Protein AF-A0A947VWI5-F1 (afdb_monomer)

Solvent-accessible surface area (backbone atoms only — not comparable to full-atom values): 13670 Å² total; per-residue (Å²): 112,63,67,82,72,66,37,47,76,82,68,99,69,87,77,68,97,75,79,50,76,44,72,48,84,101,74,48,36,32,69,49,90,70,91,77,74,97,49,76,76,78,46,58,50,74,39,79,75,47,75,46,80,78,53,95,94,40,74,46,76,43,68,39,52,25,71,66,27,50,55,53,51,51,52,53,53,50,54,46,50,53,50,12,61,75,71,72,48,54,68,88,46,44,66,58,55,51,53,49,53,56,49,49,53,54,51,51,52,52,51,51,52,50,51,54,48,50,57,56,54,54,60,48,69,57,46,65,77,65,45,43,76,54,91,85,30,35,36,37,69,49,81,48,65,74,47,54,72,67,57,45,44,54,49,41,52,56,45,44,68,70,58,65,58,40,31,43,35,38,42,33,24,48,36,96,85,26,33,41,34,31,28,27,40,24,67,70,38,38,77,72,68,48,44,27,14,59,54,34,28,54,33,11,46,64,11,65,37,53,37,39,58,45,42,50,41,17,41,25,24,19,62,41,67,89,29,47,66,60,25,51,54,46,52,57,58,58,54,69,70,58,76,89,125

Nearest PDB structures (foldseek):
  3wqy-assembly1_B  TM=6.579E-01  e=2.462E-14  Archaeoglobus fulgidus DSM 4304
  5t5s-assembly1_A-2  TM=6.523E-01  e=3.820E-08  Homo sapiens
  6nly-assembly1_B  TM=5.843E-01  e=1.619E-07  Homo sapiens
  7bjq-assembly2_B  TM=7.632E-01  e=7.464E-06  Methanothermobacter thermautotrophicus str. Delta H
  7bhi-assembly1_B  TM=5.291E-01  e=2.733E-06  Methanothermobacter thermautotrophicus str. Delta H

Radius of gyration: 37.63 Å; Cα contacts (8 Å, |Δi|>4): 373; chains: 1; bounding box: 71×45×100 Å

Secondary structure (DSSP, 8-state):
-GGGGT-B--SS----SS--EEEETTTEEEE--S---SSGGGG--EEEEEEEEEETTEEEEEEEEHHHHHHHHHHHHHHHHHHHHHHTS-TTTHHHHHHHHHHHHHHHHHHHHHHHHHHHHHHHHHHGGGPEEETTEEEEEEE-TT--HHHHHHHHHHHHHHH-SSEEEEEEEEETTEEEEEEEE-HHHHHTT--HHHHHHHHHHHTTS-EEEETTEEEEEES-GGGHHHHHHHHHHHHHH----

Mean predicted aligned error: 10.45 Å

Foldseek 3Di:
DLVVVVADEPDDDDDDPDFDWDDQPPPHIYTDPDDDDPHPVQQPDKAWPDWDDDDDVDIDTDIDTDPVNVVVVVVVVVVLVVLCVVLVHDSVCSVVSVVVVVVVVVVVVVVVVVVVLVVLLVVLVCQLVVFDDQPNATERQEEDEQDDPVSQQVSQVVSCVVVVPRYKYKYWYDHPQKIKIKIFTHPVVVVLPAAVQVLQQQLLVQQQWGKGDGRGMIMHIHNRPVRRVVSSVVSSVVVNPDDRD

Structure (mmCIF, N/CA/C/O backbone):
data_AF-A0A947VWI5-F1
#
_entry.id   AF-A0A947VWI5-F1
#
loop_
_atom_site.group_PDB
_atom_site.id
_atom_site.type_symbol
_atom_site.label_atom_id
_atom_site.label_alt_id
_atom_site.label_comp_id
_atom_site.label_asym_id
_atom_site.label_entity_id
_atom_site.label_seq_id
_atom_site.pdbx_PDB_ins_code
_atom_site.Cartn_x
_atom_site.Cartn_y
_atom_site.Cartn_z
_atom_site.occupancy
_atom_site.B_iso_or_equiv
_atom_site.auth_seq_id
_atom_site.auth_comp_id
_atom_site.auth_asym_id
_atom_site.auth_atom_id
_atom_site.pdbx_PDB_model_num
ATOM 1 N N . GLU A 1 1 ? 34.801 -22.441 -53.626 1.00 72.75 1 GLU A N 1
ATOM 2 C CA . GLU A 1 1 ? 35.829 -21.408 -53.352 1.00 72.75 1 GLU A CA 1
ATOM 3 C C . GLU A 1 1 ? 35.547 -20.590 -52.086 1.00 72.75 1 GLU A C 1
ATOM 5 O O . GLU A 1 1 ? 36.395 -20.560 -51.207 1.00 72.75 1 GLU A O 1
ATOM 10 N N . ALA A 1 2 ? 34.357 -19.999 -51.929 1.00 72.50 2 ALA A N 1
ATOM 11 C CA . ALA A 1 2 ? 34.021 -19.143 -50.783 1.00 72.50 2 ALA A CA 1
ATOM 12 C C . ALA A 1 2 ? 34.171 -19.817 -49.398 1.00 72.50 2 ALA A C 1
ATOM 14 O O . ALA A 1 2 ? 34.755 -19.229 -48.493 1.00 72.50 2 ALA A O 1
ATOM 15 N N . LYS A 1 3 ? 33.762 -21.090 -49.256 1.00 71.56 3 LYS A N 1
ATOM 16 C CA . LYS A 1 3 ? 34.005 -21.883 -48.031 1.00 71.56 3 LYS A CA 1
ATOM 17 C C . LYS A 1 3 ? 35.500 -22.055 -47.713 1.00 71.56 3 LYS A C 1
ATOM 19 O O . LYS A 1 3 ? 35.887 -22.001 -46.554 1.00 71.56 3 LYS A O 1
ATOM 24 N N . LYS A 1 4 ? 36.358 -22.195 -48.736 1.00 77.81 4 LYS A N 1
ATOM 25 C CA . LYS A 1 4 ? 37.821 -22.303 -48.558 1.00 77.81 4 LYS A CA 1
ATOM 26 C C . LYS A 1 4 ? 38.448 -20.987 -48.068 1.00 77.81 4 LYS A C 1
ATOM 28 O O . LYS A 1 4 ? 39.528 -21.016 -47.500 1.00 77.81 4 LYS A O 1
ATOM 33 N N . LYS A 1 5 ? 37.768 -19.848 -48.261 1.00 76.12 5 LYS A N 1
ATOM 34 C CA . LYS A 1 5 ? 38.188 -18.506 -47.811 1.00 76.12 5 LYS A CA 1
ATOM 35 C C . LYS A 1 5 ? 37.710 -18.160 -46.386 1.00 76.12 5 LYS A C 1
ATOM 37 O O . LYS A 1 5 ? 37.812 -17.002 -45.985 1.00 76.12 5 LYS A O 1
ATOM 42 N N . GLY A 1 6 ? 37.185 -19.138 -45.639 1.00 77.69 6 GLY A N 1
ATOM 43 C CA . GLY A 1 6 ? 36.764 -18.971 -44.242 1.00 77.69 6 GLY A CA 1
ATOM 44 C C . GLY A 1 6 ? 35.413 -18.277 -44.055 1.00 77.69 6 GLY A C 1
ATOM 45 O O . GLY A 1 6 ? 35.128 -17.802 -42.962 1.00 77.69 6 GLY A O 1
ATOM 46 N N . ALA A 1 7 ? 34.589 -18.188 -45.106 1.00 78.00 7 ALA A N 1
ATOM 47 C CA . ALA A 1 7 ? 33.250 -17.625 -44.983 1.00 78.00 7 ALA A CA 1
ATOM 48 C C . ALA A 1 7 ? 32.336 -18.560 -44.173 1.00 78.00 7 ALA A C 1
ATOM 50 O O . ALA A 1 7 ? 32.203 -19.746 -44.496 1.00 78.00 7 ALA A O 1
ATOM 51 N N . LEU A 1 8 ? 31.710 -18.011 -43.135 1.00 74.81 8 LEU A N 1
ATOM 52 C CA . LEU A 1 8 ? 30.742 -18.687 -42.288 1.00 74.81 8 LEU A CA 1
ATOM 53 C C . LEU A 1 8 ? 29.421 -18.864 -43.039 1.00 74.81 8 LEU A C 1
ATOM 55 O O . LEU A 1 8 ? 28.912 -17.960 -43.703 1.00 74.81 8 LEU A O 1
ATOM 59 N N . SER A 1 9 ? 28.880 -20.069 -42.910 1.00 69.31 9 SER A N 1
ATOM 60 C CA . SER A 1 9 ? 27.586 -20.485 -43.434 1.00 69.31 9 SER A CA 1
ATOM 61 C C . SER A 1 9 ? 26.699 -20.734 -42.222 1.00 69.31 9 SER A C 1
ATOM 63 O O . SER A 1 9 ? 26.782 -21.800 -41.611 1.00 69.31 9 SER A O 1
ATOM 65 N N . PHE A 1 10 ? 25.929 -19.730 -41.811 1.00 62.75 10 PHE A N 1
ATOM 66 C CA . PHE A 1 10 ? 25.067 -19.846 -40.641 1.00 62.75 10 PHE A CA 1
ATOM 67 C C . PHE A 1 10 ? 23.773 -20.586 -41.001 1.00 62.75 10 PHE A C 1
ATOM 69 O O . PHE A 1 10 ? 23.060 -20.183 -41.910 1.00 62.75 10 PHE A O 1
ATOM 76 N N . PHE A 1 11 ? 23.471 -21.638 -40.234 1.00 57.94 11 PHE A N 1
ATOM 77 C CA . PHE A 1 11 ? 22.248 -22.454 -40.292 1.00 57.94 11 PHE A CA 1
ATOM 78 C C . PHE A 1 11 ? 22.063 -23.294 -41.570 1.00 57.94 11 PHE A C 1
ATOM 80 O O . PHE A 1 11 ? 22.727 -23.093 -42.580 1.00 57.94 11 PHE A O 1
ATOM 87 N N . GLY A 1 12 ? 21.219 -24.331 -41.474 1.00 57.12 12 GLY A N 1
ATOM 88 C CA . GLY A 1 12 ? 21.038 -25.423 -42.446 1.00 57.12 12 GLY A CA 1
ATOM 89 C C . GLY A 1 12 ? 20.415 -25.036 -43.793 1.00 57.12 12 GLY A C 1
ATOM 90 O O . GLY A 1 12 ? 19.624 -25.801 -44.344 1.00 57.12 12 GLY A O 1
ATOM 91 N N . GLU A 1 13 ? 20.743 -23.859 -44.316 1.00 61.16 13 GLU A N 1
ATOM 92 C CA . GLU A 1 13 ? 20.303 -23.380 -45.617 1.00 61.16 13 GLU A CA 1
ATOM 93 C C . GLU A 1 13 ? 21.068 -24.078 -46.750 1.00 61.16 13 GLU A C 1
ATOM 95 O O . GLU A 1 13 ? 22.291 -24.255 -46.722 1.00 61.16 13 GLU A O 1
ATOM 100 N N . LYS A 1 14 ? 20.325 -24.494 -47.780 1.00 69.19 14 LYS A N 1
ATOM 101 C CA . LYS A 1 14 ? 20.894 -25.057 -49.005 1.00 69.19 14 LYS A CA 1
ATOM 102 C C . LYS A 1 14 ? 21.311 -23.905 -49.919 1.00 69.19 14 LYS A C 1
ATOM 104 O O . LYS A 1 14 ? 20.479 -23.334 -50.615 1.00 69.19 14 LYS A O 1
ATOM 109 N N . TYR A 1 15 ? 22.595 -23.561 -49.907 1.00 73.31 15 TYR A N 1
ATOM 110 C CA . TYR A 1 15 ? 23.166 -22.588 -50.841 1.00 73.31 15 TYR A CA 1
ATOM 111 C C . TYR A 1 15 ? 23.352 -23.203 -52.237 1.00 73.31 15 TYR A C 1
ATOM 113 O O . TYR A 1 15 ? 23.751 -24.363 -52.351 1.00 73.31 15 TYR A O 1
ATOM 121 N N . GLY A 1 16 ? 23.078 -22.421 -53.285 1.00 77.19 16 GLY A N 1
ATOM 122 C CA . GLY A 1 16 ? 23.328 -22.805 -54.679 1.00 77.19 16 GLY A CA 1
ATOM 123 C C . GLY A 1 16 ? 24.811 -22.748 -55.070 1.00 77.19 16 GLY A C 1
ATOM 124 O O . GLY A 1 16 ? 25.683 -22.473 -54.245 1.00 77.19 16 GLY A O 1
ATOM 125 N N . GLU A 1 17 ? 25.101 -22.986 -56.352 1.00 81.56 17 GLU A N 1
ATOM 126 C CA . GLU A 1 17 ? 26.477 -22.991 -56.880 1.00 81.56 17 GLU A CA 1
ATOM 127 C C . GLU A 1 17 ? 27.141 -21.602 -56.851 1.00 81.56 17 GLU A C 1
ATOM 129 O O . GLU A 1 17 ? 28.349 -21.493 -56.628 1.00 81.56 17 GLU A O 1
ATOM 134 N N . LEU A 1 18 ? 26.348 -20.537 -57.014 1.00 84.12 18 LEU A N 1
ATOM 135 C CA . LEU A 1 18 ? 26.781 -19.141 -56.936 1.00 84.12 18 LEU A CA 1
ATOM 136 C C . LEU A 1 18 ? 26.238 -18.486 -55.661 1.00 84.12 18 LEU A C 1
ATOM 138 O O . LEU A 1 18 ? 25.038 -18.521 -55.395 1.00 84.12 18 LEU A O 1
ATOM 142 N N . VAL A 1 19 ? 27.126 -17.863 -54.880 1.00 86.50 19 VAL A N 1
ATOM 143 C CA . VAL A 1 19 ? 26.791 -17.204 -53.606 1.00 86.50 19 VAL A CA 1
ATOM 144 C C . VAL A 1 19 ? 27.410 -15.814 -53.514 1.00 86.50 19 VAL A C 1
ATOM 146 O O . VAL A 1 19 ? 28.522 -15.584 -53.990 1.00 86.50 19 VAL A O 1
ATOM 149 N N . ARG A 1 20 ? 26.714 -14.889 -52.842 1.00 88.75 20 ARG A N 1
ATOM 150 C CA . ARG A 1 20 ? 27.248 -13.569 -52.491 1.00 88.75 20 ARG A CA 1
ATOM 151 C C . ARG A 1 20 ? 27.914 -13.623 -51.120 1.00 88.75 20 ARG A C 1
ATOM 153 O O . ARG A 1 20 ? 27.273 -13.970 -50.130 1.00 88.75 20 ARG A O 1
ATOM 160 N N . VAL A 1 21 ? 29.188 -13.242 -51.071 1.00 89.12 21 VAL A N 1
ATOM 161 C CA . VAL A 1 21 ? 29.958 -13.142 -49.826 1.00 89.12 21 VAL A CA 1
ATOM 162 C C . VAL A 1 21 ? 30.027 -11.684 -49.397 1.00 89.12 21 VAL A C 1
ATOM 164 O O . VAL A 1 21 ? 30.427 -10.825 -50.181 1.00 89.12 21 VAL A O 1
ATOM 167 N N . VAL A 1 22 ? 29.669 -11.419 -48.147 1.00 90.50 22 VAL A N 1
ATOM 168 C CA . VAL A 1 22 ? 29.831 -10.118 -47.497 1.00 90.50 22 VAL A CA 1
ATOM 169 C C . VAL A 1 22 ? 30.917 -10.247 -46.441 1.00 90.50 22 VAL A C 1
ATOM 171 O O . VAL A 1 22 ? 30.952 -11.222 -45.695 1.00 90.50 22 VAL A O 1
ATOM 174 N N . SER A 1 23 ? 31.830 -9.280 -46.399 1.00 90.75 23 SER A N 1
ATOM 175 C CA . SER A 1 23 ? 32.946 -9.263 -45.456 1.00 90.75 23 SER A CA 1
ATOM 176 C C . SER A 1 23 ? 32.902 -7.985 -44.638 1.00 90.75 23 SER A C 1
ATOM 178 O O . SER A 1 23 ? 32.926 -6.891 -45.198 1.00 90.75 23 SER A O 1
ATOM 180 N N . VAL A 1 24 ? 32.920 -8.131 -43.319 1.00 90.50 24 VAL A N 1
ATOM 181 C CA . VAL A 1 24 ? 33.302 -7.077 -42.383 1.00 90.50 24 VAL A CA 1
ATOM 182 C C . VAL A 1 24 ? 34.766 -7.323 -42.039 1.00 90.50 24 VAL A C 1
ATOM 184 O O . VAL A 1 24 ? 35.104 -8.364 -41.476 1.00 90.50 24 VAL A O 1
ATOM 187 N N . VAL A 1 25 ? 35.639 -6.407 -42.466 1.00 85.44 25 VAL A N 1
ATOM 188 C CA . VAL A 1 25 ? 37.101 -6.539 -42.342 1.00 85.44 25 VAL A CA 1
ATOM 189 C C . VAL A 1 25 ? 37.480 -6.904 -40.901 1.00 85.44 25 VAL A C 1
ATOM 191 O O . VAL A 1 25 ? 36.912 -6.365 -39.952 1.00 85.44 25 VAL A O 1
ATOM 194 N N . ASP A 1 26 ? 38.366 -7.891 -40.765 1.00 84.19 26 ASP A N 1
ATOM 195 C CA . ASP A 1 26 ? 38.890 -8.431 -39.500 1.00 84.19 26 ASP A CA 1
ATOM 196 C C . ASP A 1 26 ? 37.854 -8.968 -38.493 1.00 84.19 26 ASP A C 1
ATOM 198 O O . ASP A 1 26 ? 38.212 -9.331 -37.377 1.00 84.19 26 ASP A O 1
ATOM 202 N N . THR A 1 27 ? 36.575 -9.065 -38.879 1.00 86.50 27 THR A N 1
ATOM 203 C CA . THR A 1 27 ? 35.485 -9.480 -37.980 1.00 86.50 27 THR A CA 1
ATOM 204 C C . THR A 1 27 ? 34.761 -10.720 -38.489 1.00 86.50 27 THR A C 1
ATOM 206 O O . THR A 1 27 ? 34.796 -11.766 -37.844 1.00 86.50 27 THR A O 1
ATOM 209 N N . SER A 1 28 ? 34.092 -10.628 -39.643 1.00 88.19 28 SER A N 1
ATOM 210 C CA . SER A 1 28 ? 33.302 -11.740 -40.177 1.00 88.19 28 SER A CA 1
ATOM 211 C C . SER A 1 28 ? 33.261 -11.756 -41.703 1.00 88.19 28 SER A C 1
ATOM 213 O O . SER A 1 28 ? 33.383 -10.734 -42.379 1.00 88.19 28 SER A O 1
ATOM 215 N N . LYS A 1 29 ? 33.116 -12.959 -42.260 1.00 90.31 29 LYS A N 1
ATOM 216 C CA . LYS A 1 29 ? 32.871 -13.210 -43.684 1.00 90.31 29 LYS A CA 1
ATOM 217 C C . LYS A 1 29 ? 31.706 -14.167 -43.776 1.00 90.31 29 LYS A C 1
ATOM 219 O O . LYS A 1 29 ? 31.788 -15.255 -43.220 1.00 90.31 29 LYS A O 1
ATOM 224 N N . GLU A 1 30 ? 30.639 -13.773 -44.449 1.00 89.00 30 GLU A N 1
ATOM 225 C CA . GLU A 1 30 ? 29.352 -14.464 -44.364 1.00 89.00 30 GLU A CA 1
ATOM 226 C C . GLU A 1 30 ? 28.669 -14.533 -45.726 1.00 89.00 30 GLU A C 1
ATOM 228 O O . GLU A 1 30 ? 28.885 -13.689 -46.602 1.00 89.00 30 GLU A O 1
ATOM 233 N N . PHE A 1 31 ? 27.824 -15.545 -45.911 1.00 89.19 31 PHE A N 1
ATOM 234 C CA . PHE A 1 31 ? 26.918 -15.603 -47.055 1.00 89.19 31 PHE A CA 1
ATOM 235 C C . PHE A 1 31 ? 25.680 -14.763 -46.754 1.00 89.19 31 PHE A C 1
ATOM 237 O O . PHE A 1 31 ? 24.894 -15.112 -45.879 1.00 89.19 31 PHE A O 1
ATOM 244 N N . CYS A 1 32 ? 25.502 -13.654 -47.476 1.00 86.38 32 CYS A N 1
ATOM 245 C CA . CYS A 1 32 ? 24.342 -12.787 -47.293 1.00 86.38 32 CYS A CA 1
ATOM 246 C C . CYS A 1 32 ? 23.892 -12.146 -48.613 1.00 86.38 32 CYS A C 1
ATOM 248 O O . CYS A 1 32 ? 24.645 -11.434 -49.287 1.00 86.38 32 CYS A O 1
ATOM 250 N N . GLY A 1 33 ? 22.626 -12.374 -48.967 1.00 87.75 33 GLY A N 1
ATOM 251 C CA . GLY A 1 33 ? 21.960 -11.742 -50.110 1.00 87.75 33 GLY A CA 1
ATOM 252 C C . GLY A 1 33 ? 21.329 -10.380 -49.800 1.00 87.75 33 GLY A C 1
ATOM 253 O O . GLY A 1 33 ? 20.817 -9.735 -50.708 1.00 87.75 33 GLY A O 1
ATOM 254 N N . GLY A 1 34 ? 21.349 -9.940 -48.538 1.00 90.31 34 GLY A N 1
ATOM 255 C CA . GLY A 1 34 ? 20.735 -8.687 -48.101 1.00 90.31 34 GLY A CA 1
ATOM 256 C C . GLY A 1 34 ? 21.484 -7.430 -48.549 1.00 90.31 34 GLY A C 1
ATOM 257 O O . GLY A 1 34 ? 22.609 -7.481 -49.061 1.00 90.31 34 GLY A O 1
ATOM 258 N N . ILE A 1 35 ? 20.857 -6.275 -48.320 1.00 93.94 35 ILE A N 1
ATOM 259 C CA . ILE A 1 35 ? 21.495 -4.966 -48.498 1.00 93.94 35 ILE A CA 1
ATOM 260 C C . ILE A 1 35 ? 22.475 -4.694 -47.356 1.00 93.94 35 ILE A C 1
ATOM 262 O O . ILE A 1 35 ? 22.219 -5.044 -46.206 1.00 93.94 35 ILE A O 1
ATOM 266 N N . HIS A 1 36 ? 23.598 -4.054 -47.673 1.00 93.50 36 HIS A N 1
ATOM 267 C CA . HIS A 1 36 ? 24.614 -3.691 -46.691 1.00 93.50 36 HIS A CA 1
ATOM 268 C C . HIS A 1 36 ? 25.073 -2.255 -46.899 1.00 93.50 36 HIS A C 1
ATOM 270 O O . HIS A 1 36 ? 25.025 -1.718 -48.004 1.00 93.50 36 HIS A O 1
ATOM 276 N N . VAL A 1 37 ? 25.532 -1.661 -45.804 1.00 94.56 37 VAL A N 1
ATOM 277 C CA . VAL A 1 37 ? 26.276 -0.404 -45.801 1.00 94.56 37 VAL A CA 1
ATOM 278 C C . VAL A 1 37 ? 27.665 -0.588 -46.419 1.00 94.56 37 VAL A C 1
ATOM 280 O O . VAL A 1 37 ? 28.204 -1.695 -46.432 1.00 94.56 37 VAL A O 1
ATOM 283 N N . ASN A 1 38 ? 28.272 0.508 -46.874 1.00 93.38 38 ASN A N 1
ATOM 284 C CA . ASN A 1 38 ? 29.625 0.492 -47.444 1.00 93.38 38 ASN A CA 1
ATOM 285 C C . ASN A 1 38 ? 30.714 0.388 -46.367 1.00 93.38 38 ASN A C 1
ATOM 287 O O . ASN A 1 38 ? 31.809 -0.096 -46.632 1.00 93.38 38 ASN A O 1
ATOM 291 N N . ASN A 1 39 ? 30.428 0.862 -45.154 1.00 92.38 39 ASN A N 1
ATOM 292 C CA . ASN A 1 39 ? 31.296 0.721 -43.989 1.00 92.38 39 ASN A CA 1
ATOM 293 C C . ASN A 1 39 ? 30.458 0.705 -42.703 1.00 92.38 39 ASN A C 1
ATOM 295 O O . ASN A 1 39 ? 29.342 1.226 -42.669 1.00 92.38 39 ASN A O 1
ATOM 299 N N . THR A 1 40 ? 31.001 0.121 -41.635 1.00 91.75 40 THR A N 1
ATOM 300 C CA . THR A 1 40 ? 30.291 -0.061 -40.357 1.00 91.75 40 THR A CA 1
ATOM 301 C C . THR A 1 40 ? 29.928 1.260 -39.676 1.00 91.75 40 THR A C 1
ATOM 303 O O . THR A 1 40 ? 28.918 1.319 -38.979 1.00 91.75 40 THR A O 1
ATOM 306 N N . GLY A 1 41 ? 30.668 2.344 -39.934 1.00 92.88 41 GLY A N 1
ATOM 307 C CA . GLY A 1 41 ? 30.365 3.678 -39.407 1.00 92.88 41 GLY A CA 1
ATOM 308 C C . GLY A 1 41 ? 28.991 4.209 -39.832 1.00 92.88 41 GLY A C 1
ATOM 309 O O . GLY A 1 41 ? 28.353 4.935 -39.073 1.00 92.88 41 GLY A O 1
ATOM 310 N N . GLN A 1 42 ? 28.479 3.784 -40.994 1.00 95.25 42 GLN A N 1
ATOM 311 C CA . GLN A 1 42 ? 27.139 4.155 -41.470 1.00 95.25 42 GLN A CA 1
ATOM 312 C C . GLN A 1 42 ? 26.001 3.541 -40.635 1.00 95.25 42 GLN A C 1
ATOM 314 O O . GLN A 1 42 ? 24.885 4.055 -40.663 1.00 95.25 42 GLN A O 1
ATOM 319 N N . ILE A 1 43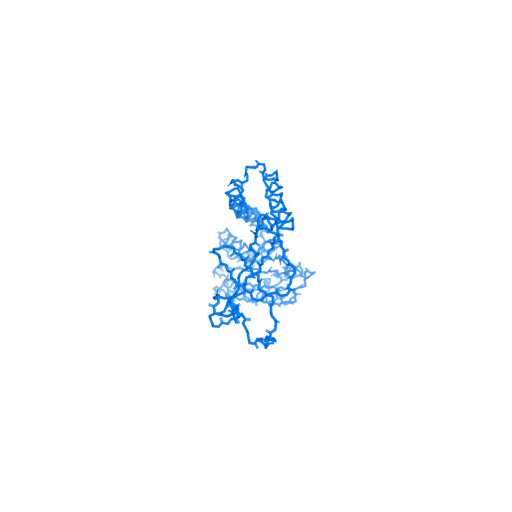 ? 26.264 2.466 -39.882 1.00 94.81 43 ILE A N 1
ATOM 320 C CA . ILE A 1 43 ? 25.286 1.855 -38.965 1.00 94.81 43 ILE A CA 1
ATOM 321 C C . ILE A 1 43 ? 25.03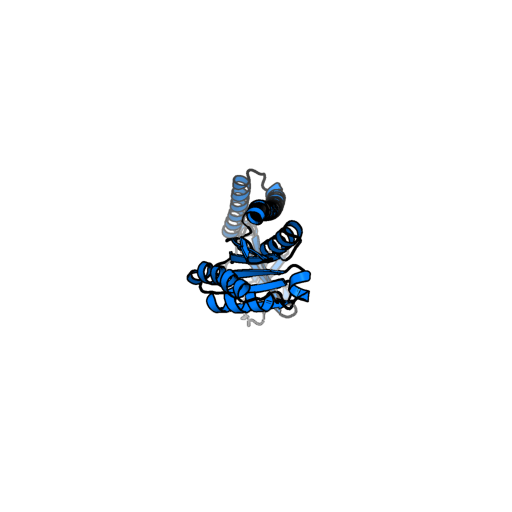1 2.786 -37.770 1.00 94.81 43 ILE A C 1
ATOM 323 O O . ILE A 1 43 ? 23.905 2.883 -37.279 1.00 94.81 43 ILE A O 1
ATOM 327 N N . GLY A 1 44 ? 26.063 3.511 -37.328 1.00 95.25 44 GLY A N 1
ATOM 328 C CA . GLY A 1 44 ? 25.991 4.441 -36.208 1.00 95.25 44 GLY A CA 1
ATOM 329 C C . GLY A 1 44 ? 25.763 3.746 -34.864 1.00 95.25 44 GLY A C 1
ATOM 330 O O . GLY A 1 44 ? 26.329 2.693 -34.580 1.00 95.25 44 GLY A O 1
ATOM 331 N N . MET A 1 45 ? 24.942 4.362 -34.009 1.00 95.88 45 MET A N 1
ATOM 332 C CA . MET A 1 45 ? 24.658 3.854 -32.664 1.00 95.88 45 MET A CA 1
ATOM 333 C C . MET A 1 45 ? 24.001 2.474 -32.720 1.00 95.88 45 MET A C 1
ATOM 335 O O . MET A 1 45 ? 23.013 2.302 -33.422 1.00 95.88 45 MET A O 1
ATOM 339 N N . PHE A 1 46 ? 24.484 1.530 -31.916 1.00 95.25 46 PHE A N 1
ATOM 340 C CA . PHE A 1 46 ? 23.870 0.220 -31.716 1.00 95.25 46 PHE A CA 1
ATOM 341 C C . PHE A 1 46 ? 23.462 0.075 -30.248 1.00 95.25 46 PHE A C 1
ATOM 343 O O . PHE A 1 46 ? 24.258 0.341 -29.349 1.00 95.25 46 PHE A O 1
ATOM 350 N N . HIS A 1 47 ? 22.215 -0.312 -29.989 1.00 95.19 47 HIS A N 1
ATOM 351 C CA . HIS A 1 47 ? 21.688 -0.464 -28.636 1.00 95.19 47 HIS A CA 1
ATOM 352 C C . HIS A 1 47 ? 20.963 -1.797 -28.484 1.00 95.19 47 HIS A C 1
ATOM 354 O O . HIS A 1 47 ? 19.970 -2.052 -29.170 1.00 95.19 47 HIS A O 1
ATOM 360 N N . ILE A 1 48 ? 21.431 -2.615 -27.540 1.00 96.12 48 ILE A N 1
ATOM 361 C CA . ILE A 1 48 ? 20.733 -3.826 -27.108 1.00 96.12 48 ILE A CA 1
ATOM 362 C C . ILE A 1 48 ? 19.516 -3.412 -26.280 1.00 96.12 48 ILE A C 1
ATOM 364 O O . ILE A 1 48 ? 19.626 -2.670 -25.305 1.00 96.12 48 ILE A O 1
ATOM 368 N N . LEU A 1 49 ? 18.348 -3.876 -26.704 1.00 93.88 49 LEU A N 1
ATOM 369 C CA . LEU A 1 49 ? 17.068 -3.641 -26.051 1.00 93.88 49 LEU A CA 1
ATOM 370 C C . LEU A 1 49 ? 16.809 -4.658 -24.953 1.00 93.88 49 LEU A C 1
ATOM 372 O O . LEU A 1 49 ? 16.360 -4.290 -23.870 1.00 93.88 49 LEU A O 1
ATOM 376 N N . SER A 1 50 ? 17.057 -5.925 -25.265 1.00 95.88 50 SER A N 1
ATOM 377 C CA . SER A 1 50 ? 16.793 -7.040 -24.377 1.00 95.88 50 SER A CA 1
ATOM 378 C C . SER A 1 50 ? 17.698 -8.213 -24.737 1.00 95.88 50 SER A C 1
ATOM 380 O O . SER A 1 50 ? 18.157 -8.359 -25.874 1.00 95.88 50 SER A O 1
ATOM 382 N N . GLU A 1 51 ? 17.945 -9.054 -23.743 1.00 96.38 51 GLU A N 1
ATOM 383 C CA . GLU A 1 51 ? 18.569 -10.350 -23.925 1.00 96.38 51 GLU A CA 1
ATOM 384 C C . GLU A 1 51 ? 17.764 -11.383 -23.137 1.00 96.38 51 GLU A C 1
ATOM 386 O O . GLU A 1 51 ? 17.434 -11.165 -21.971 1.00 96.38 51 GLU A O 1
ATOM 391 N N . SER A 1 52 ? 17.416 -12.498 -23.774 1.00 96.31 52 SER A N 1
ATOM 392 C CA . SER A 1 52 ? 16.587 -13.544 -23.168 1.00 96.31 52 SER A CA 1
ATOM 393 C C . SER A 1 52 ? 17.079 -14.943 -23.530 1.00 96.31 52 SER A C 1
ATOM 395 O O . SER A 1 52 ? 17.645 -15.167 -24.599 1.00 96.31 52 SER A O 1
ATOM 397 N N . SER A 1 53 ? 16.888 -15.902 -22.621 1.00 95.25 53 SER A N 1
ATOM 398 C CA . SER A 1 53 ? 17.142 -17.321 -22.896 1.00 95.25 53 SER A CA 1
ATOM 399 C C . SER A 1 53 ? 15.969 -17.912 -23.674 1.00 95.25 53 SER A C 1
ATOM 401 O O . SER A 1 53 ? 14.817 -17.665 -23.321 1.00 95.25 53 SER A O 1
ATOM 403 N N . ILE A 1 54 ? 16.252 -18.705 -24.708 1.00 94.50 54 ILE A N 1
ATOM 404 C CA . ILE A 1 54 ? 15.223 -19.388 -25.518 1.00 94.50 54 ILE A CA 1
ATOM 405 C C . ILE A 1 54 ? 15.423 -20.910 -25.574 1.00 94.50 54 ILE A C 1
ATOM 407 O O . ILE A 1 54 ? 14.805 -21.593 -26.385 1.00 94.50 54 ILE A O 1
ATOM 411 N N . GLY A 1 55 ? 16.296 -21.454 -24.726 1.00 93.56 55 GLY A N 1
ATOM 412 C CA . GLY A 1 55 ? 16.603 -22.881 -24.668 1.00 93.56 55 GLY A CA 1
ATOM 413 C C . GLY A 1 55 ? 17.995 -23.149 -24.102 1.00 93.56 55 GLY A C 1
ATOM 414 O O . GLY A 1 55 ? 18.769 -22.228 -23.838 1.00 93.56 55 GLY A O 1
ATOM 415 N N . LYS A 1 56 ? 18.337 -24.427 -23.916 1.00 91.75 56 LYS A N 1
ATOM 416 C CA . LYS A 1 56 ? 19.653 -24.822 -23.397 1.00 91.75 56 LYS A CA 1
ATOM 417 C C . LYS A 1 56 ? 20.752 -24.382 -24.372 1.00 91.75 56 LYS A C 1
ATOM 419 O O . LYS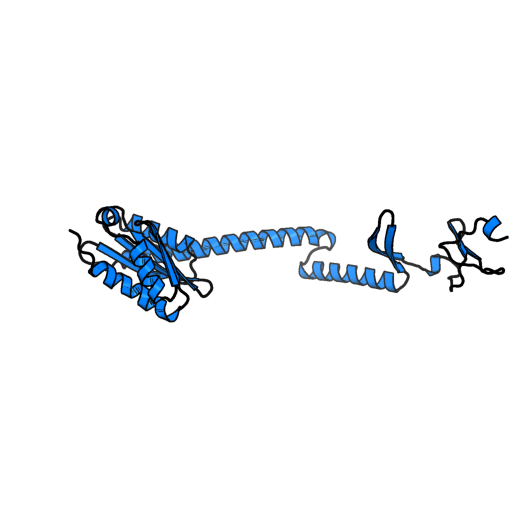 A 1 56 ? 20.838 -24.899 -25.479 1.00 91.75 56 LYS A O 1
ATOM 424 N N . GLY A 1 57 ? 21.580 -23.429 -23.944 1.00 91.62 57 GLY A N 1
ATOM 425 C CA . GLY A 1 57 ? 22.686 -22.885 -24.739 1.00 91.62 57 GLY A CA 1
ATOM 426 C C . GLY A 1 57 ? 22.290 -21.843 -25.793 1.00 91.62 57 GLY A C 1
ATOM 427 O O . GLY A 1 57 ? 23.148 -21.440 -26.570 1.00 91.62 57 GLY A O 1
ATOM 428 N N . LEU A 1 58 ? 21.030 -21.388 -25.828 1.00 93.50 58 LEU A N 1
ATOM 429 C CA . LEU A 1 58 ? 20.543 -20.424 -26.821 1.00 93.50 58 LEU A CA 1
ATOM 430 C C . LEU A 1 58 ? 20.079 -19.121 -26.166 1.00 93.50 58 LEU A C 1
ATOM 432 O O . LEU A 1 58 ? 19.277 -19.128 -25.228 1.00 93.50 58 LEU A O 1
ATOM 436 N N . ARG A 1 59 ? 20.545 -17.993 -26.710 1.00 95.69 59 ARG A N 1
ATOM 437 C CA . ARG A 1 59 ? 20.175 -16.641 -26.272 1.00 95.69 59 ARG A CA 1
ATOM 438 C C . ARG A 1 59 ? 19.643 -15.840 -27.455 1.00 95.69 59 ARG A C 1
ATOM 440 O O . ARG A 1 59 ? 20.176 -15.928 -28.559 1.00 95.69 59 ARG A O 1
ATOM 447 N N . ARG A 1 60 ? 18.594 -15.058 -27.218 1.00 95.81 60 ARG A N 1
ATOM 448 C CA . ARG A 1 60 ? 18.052 -14.073 -28.152 1.00 95.81 60 ARG A CA 1
ATOM 449 C C . ARG A 1 60 ? 18.457 -12.687 -27.690 1.00 95.81 60 ARG A C 1
ATOM 451 O O . ARG A 1 60 ? 18.167 -12.314 -26.557 1.00 95.81 60 ARG A O 1
ATOM 458 N N . ILE A 1 61 ? 19.068 -11.936 -28.594 1.00 96.94 61 ILE A N 1
ATOM 459 C CA . ILE A 1 61 ? 19.391 -10.526 -28.406 1.00 96.94 61 ILE A CA 1
ATOM 460 C C . ILE A 1 61 ? 18.468 -9.728 -29.320 1.00 96.94 61 ILE A C 1
ATOM 462 O O . ILE A 1 61 ? 18.438 -9.956 -30.528 1.00 96.94 61 ILE A O 1
ATOM 466 N N . GLU A 1 62 ? 17.722 -8.792 -28.748 1.00 96.75 62 GLU A N 1
ATOM 467 C CA . GLU A 1 62 ? 16.984 -7.791 -29.511 1.00 96.75 62 GLU A CA 1
ATOM 468 C C . GLU A 1 62 ? 17.777 -6.494 -29.483 1.00 96.75 62 GLU A C 1
ATOM 470 O O . GLU A 1 62 ? 18.148 -6.007 -28.415 1.00 96.75 62 GLU A O 1
ATOM 475 N N . ALA A 1 63 ? 18.038 -5.913 -30.648 1.00 96.75 63 ALA A N 1
ATOM 476 C CA . ALA A 1 63 ? 18.824 -4.697 -30.755 1.00 96.75 63 ALA A CA 1
ATOM 477 C C . ALA A 1 63 ? 18.264 -3.760 -31.821 1.00 96.75 63 ALA A C 1
ATOM 479 O O . ALA A 1 63 ? 17.529 -4.162 -32.722 1.00 96.75 63 ALA A O 1
ATOM 480 N N . VAL A 1 64 ? 18.623 -2.487 -31.703 1.00 96.81 64 VAL A N 1
ATOM 481 C CA . VAL A 1 64 ? 18.271 -1.434 -32.650 1.00 96.81 64 VAL A CA 1
ATOM 482 C C . VAL A 1 64 ? 19.522 -0.638 -33.004 1.00 96.81 64 VAL A C 1
ATOM 484 O O . VAL A 1 64 ? 20.363 -0.392 -32.139 1.00 96.81 64 VAL A O 1
ATOM 487 N N . ALA A 1 65 ? 19.638 -0.227 -34.265 1.00 97.31 65 ALA A N 1
ATOM 488 C CA . ALA A 1 65 ? 20.775 0.538 -34.762 1.00 97.31 65 ALA A CA 1
ATOM 489 C C . ALA A 1 65 ? 20.357 1.884 -35.379 1.00 97.31 65 ALA A C 1
ATOM 491 O O . ALA A 1 65 ? 19.184 2.101 -35.690 1.00 97.31 65 ALA A O 1
ATOM 492 N N . GLY A 1 66 ? 21.317 2.789 -35.560 1.00 97.06 66 GLY A N 1
ATOM 493 C CA . GLY A 1 66 ? 21.166 4.062 -36.257 1.00 97.06 66 GLY A CA 1
ATOM 494 C C . GLY A 1 66 ? 20.252 5.069 -35.555 1.00 97.06 66 GLY A C 1
ATOM 495 O O . GLY A 1 66 ? 20.189 5.162 -34.326 1.00 97.06 66 GLY A O 1
ATOM 496 N N . LYS A 1 67 ? 19.524 5.858 -36.354 1.00 96.38 67 LYS A N 1
ATOM 497 C CA . LYS A 1 67 ? 18.616 6.913 -35.867 1.00 96.38 67 LYS A CA 1
ATOM 498 C C . LYS A 1 67 ? 17.576 6.401 -34.853 1.00 96.38 67 LYS A C 1
ATOM 500 O O . LYS A 1 67 ? 17.391 7.075 -33.839 1.00 96.38 67 LYS A O 1
ATOM 505 N N . PRO A 1 68 ? 16.922 5.239 -35.050 1.00 96.19 68 PRO A N 1
ATOM 506 C CA . PRO A 1 68 ? 16.014 4.690 -34.042 1.00 96.19 68 PRO A CA 1
ATOM 507 C C . PRO A 1 68 ? 16.679 4.428 -32.680 1.00 96.19 68 PRO A C 1
ATOM 509 O O . PRO A 1 68 ? 16.071 4.711 -31.646 1.00 96.19 68 PRO A O 1
ATOM 512 N N . ALA A 1 69 ? 17.934 3.961 -32.655 1.00 97.06 69 ALA A N 1
ATOM 513 C CA . ALA A 1 69 ? 18.682 3.760 -31.410 1.00 97.06 69 ALA A CA 1
ATOM 514 C C . ALA A 1 69 ? 18.937 5.089 -30.682 1.00 97.06 69 ALA A C 1
ATOM 516 O O . ALA A 1 69 ? 18.657 5.209 -29.486 1.00 97.06 69 ALA A O 1
ATOM 517 N N . TYR A 1 70 ? 19.377 6.111 -31.424 1.00 95.94 70 TYR A N 1
ATOM 518 C CA . TYR A 1 70 ? 19.587 7.460 -30.895 1.00 95.94 70 TYR A CA 1
ATOM 519 C C . TYR A 1 70 ? 18.302 8.065 -30.318 1.00 95.94 70 TYR A C 1
ATOM 521 O O . TYR A 1 70 ? 18.298 8.547 -29.185 1.00 95.94 70 TYR A O 1
ATOM 529 N N . LEU A 1 71 ? 17.193 8.012 -31.064 1.00 96.31 71 LEU A N 1
ATOM 530 C CA . LEU A 1 71 ? 15.909 8.556 -30.610 1.00 96.31 71 LEU A CA 1
ATOM 531 C C . LEU A 1 71 ? 15.425 7.869 -29.331 1.00 96.31 71 LEU A C 1
ATOM 533 O O . LEU A 1 71 ? 14.927 8.537 -28.425 1.00 96.31 71 LEU A O 1
ATOM 537 N N . LYS A 1 72 ? 15.631 6.553 -29.219 1.00 94.88 72 LYS A N 1
ATOM 538 C CA . LYS A 1 72 ? 15.289 5.797 -28.012 1.00 94.88 72 LYS A CA 1
ATOM 539 C C . LYS A 1 72 ? 16.129 6.228 -26.809 1.00 94.88 72 LYS A C 1
ATOM 541 O O . LYS A 1 72 ? 15.575 6.424 -25.728 1.00 94.88 72 LYS A O 1
ATOM 546 N N . MET A 1 73 ? 17.436 6.427 -26.987 1.00 94.56 73 MET A N 1
ATOM 547 C CA . MET A 1 73 ? 18.310 6.919 -25.916 1.00 94.56 73 MET A CA 1
ATOM 548 C C . MET A 1 73 ? 17.948 8.348 -25.498 1.00 94.56 73 MET A C 1
ATOM 550 O O . MET A 1 73 ? 17.810 8.631 -24.309 1.00 94.56 73 MET A O 1
ATOM 554 N N . LYS A 1 74 ? 17.699 9.232 -26.469 1.00 96.00 74 LYS A N 1
ATOM 555 C CA . LYS A 1 74 ? 17.239 10.603 -26.214 1.00 96.00 74 LYS A CA 1
ATOM 556 C C . LYS A 1 74 ? 15.928 10.622 -25.423 1.00 96.00 74 LYS A C 1
ATOM 558 O O . LYS A 1 74 ? 15.794 11.412 -24.494 1.00 96.00 74 LYS A O 1
ATOM 563 N N . GLY A 1 75 ? 14.991 9.726 -25.740 1.00 96.50 75 GLY A N 1
ATOM 564 C CA . GLY A 1 75 ? 13.753 9.551 -24.977 1.00 96.50 75 GLY A CA 1
ATOM 565 C C . GLY A 1 75 ? 13.999 9.183 -23.510 1.00 96.50 75 GLY A C 1
ATOM 566 O O . GLY A 1 75 ? 13.411 9.802 -22.626 1.00 96.50 75 GLY A O 1
ATOM 567 N N . LYS A 1 76 ? 14.916 8.241 -23.238 1.00 94.56 76 LYS A N 1
ATOM 568 C CA . LYS A 1 76 ? 15.307 7.866 -21.865 1.00 94.56 76 LYS A CA 1
ATOM 569 C C . LYS A 1 76 ? 15.924 9.043 -21.100 1.00 94.56 76 LYS A C 1
ATOM 571 O O . LYS A 1 76 ? 15.537 9.295 -19.965 1.00 94.56 76 LYS A O 1
ATOM 576 N N . ILE A 1 77 ? 16.828 9.794 -21.733 1.00 95.75 77 ILE A N 1
ATOM 577 C CA . ILE A 1 77 ? 17.457 10.981 -21.128 1.00 95.75 77 ILE A CA 1
ATOM 578 C C . ILE A 1 77 ? 16.407 12.048 -20.801 1.00 95.75 77 ILE A C 1
ATOM 580 O O . ILE A 1 77 ? 16.418 12.606 -19.709 1.00 95.75 77 ILE A O 1
ATOM 584 N N . ASN A 1 78 ? 15.473 12.314 -21.715 1.00 97.44 78 ASN A N 1
ATOM 585 C CA . ASN A 1 78 ? 14.400 13.276 -21.468 1.00 97.44 78 ASN A CA 1
ATOM 586 C C . ASN A 1 78 ? 13.492 12.840 -20.311 1.00 97.44 78 ASN A C 1
ATOM 588 O O . ASN A 1 78 ? 13.111 13.674 -19.497 1.00 97.44 78 ASN A O 1
ATOM 592 N N . ALA A 1 79 ? 13.177 11.545 -20.201 1.00 97.38 79 ALA A N 1
ATOM 593 C CA . ALA A 1 79 ? 12.407 11.026 -19.073 1.00 97.38 79 ALA A CA 1
ATOM 594 C C . ALA A 1 79 ? 13.126 11.262 -17.734 1.00 97.38 79 ALA A C 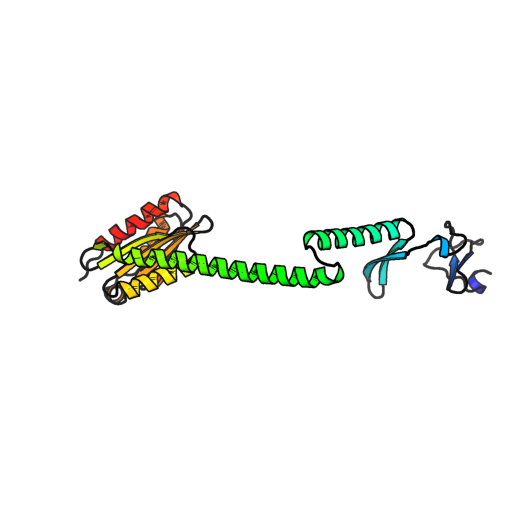1
ATOM 596 O O . ALA A 1 79 ? 12.502 11.740 -16.790 1.00 97.38 79 ALA A O 1
ATOM 597 N N . LEU A 1 80 ? 14.438 11.008 -17.669 1.00 97.25 80 LEU A N 1
ATOM 598 C CA . LEU A 1 80 ? 15.246 11.295 -16.478 1.00 97.25 80 LEU A CA 1
ATOM 599 C C . LEU A 1 80 ? 15.265 12.792 -16.147 1.00 97.25 80 LEU A C 1
ATOM 601 O O . LEU A 1 80 ? 15.037 13.160 -15.000 1.00 97.25 80 LEU A O 1
ATOM 605 N N . LYS A 1 81 ? 15.443 13.664 -17.146 1.00 97.06 81 LYS A N 1
ATOM 606 C CA . LYS A 1 81 ? 15.394 15.124 -16.953 1.00 97.06 81 LYS A CA 1
ATOM 607 C C . LYS A 1 81 ? 14.039 15.611 -16.441 1.00 97.06 81 LYS A C 1
ATOM 609 O O . LYS A 1 81 ? 13.991 16.491 -15.590 1.00 97.06 81 LYS A O 1
ATOM 614 N N . ASN A 1 82 ? 12.941 15.028 -16.919 1.00 97.62 82 ASN A N 1
ATOM 615 C CA . ASN A 1 82 ? 11.605 15.365 -16.428 1.00 97.62 82 ASN A CA 1
ATOM 616 C C . ASN A 1 82 ? 11.433 14.979 -14.951 1.00 97.62 82 ASN A C 1
ATOM 618 O O . ASN A 1 82 ? 10.856 15.747 -14.186 1.00 97.62 82 ASN A O 1
ATOM 622 N N . ILE A 1 83 ? 11.952 13.815 -14.541 1.00 97.44 83 ILE A N 1
ATOM 623 C CA . ILE A 1 83 ? 11.933 13.380 -13.135 1.00 97.44 83 ILE A CA 1
ATOM 624 C C . ILE A 1 83 ? 12.796 14.311 -12.276 1.00 97.44 83 ILE A C 1
ATOM 626 O O . ILE A 1 83 ? 12.332 14.778 -11.241 1.00 97.44 83 ILE A O 1
ATOM 630 N N . SER A 1 84 ? 14.011 14.627 -12.728 1.00 97.38 84 SER A N 1
ATOM 631 C CA . SER A 1 84 ? 14.910 15.576 -12.060 1.00 97.38 84 SER A CA 1
ATOM 632 C C . SER A 1 84 ? 14.242 16.947 -11.877 1.00 97.38 84 SER A C 1
ATOM 634 O O . SER A 1 84 ? 14.233 17.481 -10.772 1.00 97.38 84 SER A O 1
ATOM 636 N N . SER A 1 85 ? 13.568 17.473 -12.906 1.00 97.38 85 SER A N 1
ATOM 637 C CA . SER A 1 85 ? 12.821 18.734 -12.814 1.00 97.38 85 SER A CA 1
ATOM 638 C C . SER A 1 85 ? 11.647 18.667 -11.831 1.00 97.38 85 SER A C 1
ATOM 640 O O . SER A 1 85 ? 11.435 19.621 -11.083 1.00 97.38 85 SER A O 1
ATOM 642 N N . LEU A 1 86 ? 10.908 17.552 -11.798 1.00 97.25 86 LEU A N 1
ATOM 643 C CA . LEU A 1 86 ? 9.803 17.343 -10.858 1.00 97.25 86 LEU A CA 1
ATOM 644 C C . LEU A 1 86 ? 10.292 17.308 -9.404 1.00 97.25 86 LEU A C 1
ATOM 646 O O . LEU A 1 86 ? 9.668 17.909 -8.532 1.00 97.25 86 LEU A O 1
ATOM 650 N N . LEU A 1 87 ? 11.401 16.610 -9.160 1.00 96.44 87 LEU A N 1
ATOM 651 C CA . LEU A 1 87 ? 12.028 16.489 -7.844 1.00 96.44 87 LEU A CA 1
ATOM 652 C C . LEU A 1 87 ? 12.870 17.717 -7.468 1.00 96.44 87 LEU A C 1
ATOM 654 O O . LEU A 1 87 ? 13.219 17.870 -6.304 1.00 96.44 87 LEU A O 1
ATOM 658 N N . LYS A 1 88 ? 13.149 18.610 -8.430 1.00 96.88 88 LYS A N 1
ATOM 659 C CA . LYS A 1 88 ? 14.069 19.753 -8.304 1.00 96.88 88 LYS A CA 1
ATOM 660 C C . LYS A 1 88 ? 15.471 19.324 -7.854 1.00 96.88 88 LYS A C 1
ATOM 662 O O . LYS A 1 88 ? 16.054 19.935 -6.964 1.00 96.88 88 LYS A O 1
ATOM 667 N N . THR A 1 89 ? 15.987 18.279 -8.488 1.00 96.62 89 THR A N 1
ATOM 668 C CA . THR A 1 89 ? 17.266 17.645 -8.152 1.00 96.62 89 THR A CA 1
ATOM 669 C C . THR A 1 89 ? 18.064 17.327 -9.409 1.00 96.62 89 THR A C 1
ATOM 671 O O . THR A 1 89 ? 17.520 17.371 -10.514 1.00 96.62 89 THR A O 1
ATOM 674 N N . GLU A 1 90 ? 19.342 16.997 -9.263 1.00 96.06 90 GLU A N 1
ATOM 675 C CA . GLU A 1 90 ? 20.185 16.566 -10.383 1.00 96.06 90 GLU A CA 1
ATOM 676 C C . GLU A 1 90 ? 19.886 15.112 -10.779 1.00 96.06 90 GLU A C 1
ATOM 678 O O . GLU A 1 90 ? 19.390 14.318 -9.977 1.00 96.06 90 GLU A O 1
ATOM 683 N N . VAL A 1 91 ? 20.163 14.735 -12.032 1.00 96.06 91 VAL A N 1
ATOM 684 C CA . VAL A 1 91 ? 19.806 13.399 -12.558 1.00 96.06 91 VAL A CA 1
ATOM 685 C C . VAL A 1 91 ? 20.477 12.274 -11.763 1.00 96.06 91 VAL A C 1
ATOM 687 O O . VAL A 1 91 ? 19.879 11.217 -11.554 1.00 96.06 91 VAL A O 1
ATOM 690 N N . GLU A 1 92 ? 21.694 12.517 -11.293 1.00 96.19 92 GLU A N 1
ATOM 691 C CA . GLU A 1 92 ? 22.511 11.610 -10.492 1.00 96.19 92 GLU A CA 1
ATOM 692 C C . GLU A 1 92 ? 21.916 11.373 -9.094 1.00 96.19 92 GLU A C 1
ATOM 694 O O . GLU A 1 92 ? 22.039 10.275 -8.552 1.00 96.19 92 GLU A O 1
ATOM 699 N N . GLU A 1 93 ? 21.199 12.359 -8.547 1.00 97.19 93 GLU A N 1
ATOM 700 C CA . GLU A 1 93 ? 20.612 12.318 -7.201 1.00 97.19 93 GLU A CA 1
ATOM 701 C C . GLU A 1 93 ? 19.166 11.792 -7.1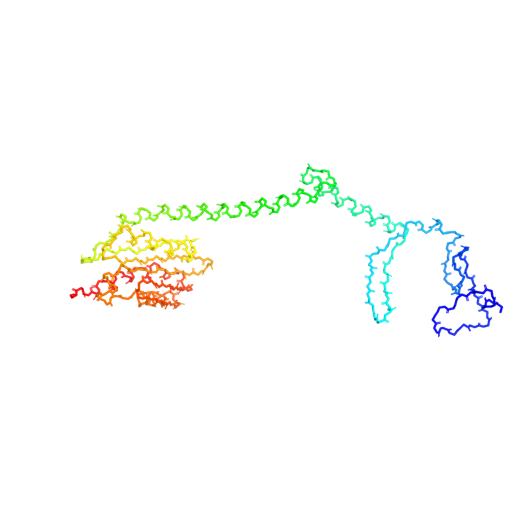87 1.00 97.19 93 GLU A C 1
ATOM 703 O O . GLU A 1 93 ? 18.647 11.447 -6.125 1.00 97.19 93 GLU A O 1
ATOM 708 N N . ILE A 1 94 ? 18.522 11.625 -8.356 1.00 97.25 94 ILE A N 1
ATOM 709 C CA . ILE A 1 94 ? 17.128 11.145 -8.479 1.00 97.25 94 ILE A CA 1
ATOM 710 C C . ILE A 1 94 ? 16.864 9.907 -7.614 1.00 97.25 94 ILE A C 1
ATOM 712 O O . ILE A 1 94 ? 15.826 9.811 -6.960 1.00 97.25 94 ILE A O 1
ATOM 716 N N . TYR A 1 95 ? 17.774 8.929 -7.629 1.00 96.31 95 TYR A N 1
ATOM 717 C CA . TYR A 1 95 ? 17.575 7.686 -6.883 1.00 96.31 95 TYR A CA 1
ATOM 718 C C . TYR A 1 95 ? 17.522 7.926 -5.370 1.00 96.31 95 TYR A C 1
ATOM 720 O O . TYR A 1 95 ? 16.655 7.376 -4.686 1.00 96.31 95 TYR A O 1
ATOM 728 N N . LYS A 1 96 ? 18.433 8.757 -4.858 1.00 97.06 96 LYS A N 1
ATOM 729 C CA . LYS A 1 96 ? 18.524 9.090 -3.438 1.00 97.06 96 LYS A CA 1
ATOM 730 C C . LYS A 1 96 ? 17.278 9.847 -2.980 1.00 97.06 96 LYS A C 1
ATOM 732 O O . LYS A 1 96 ? 16.646 9.423 -2.015 1.00 97.06 96 LYS A O 1
ATOM 737 N N . ASP A 1 97 ? 16.858 10.863 -3.726 1.00 96.62 97 ASP A N 1
ATOM 738 C CA . ASP A 1 97 ? 15.681 11.669 -3.382 1.00 96.62 97 ASP A CA 1
ATOM 739 C C . ASP A 1 97 ? 14.389 10.845 -3.427 1.00 96.62 97 ASP A C 1
ATOM 741 O O . ASP A 1 97 ? 13.534 10.954 -2.547 1.00 96.62 97 ASP A O 1
ATOM 745 N N . ILE A 1 98 ? 14.247 9.944 -4.408 1.00 97.44 98 ILE A N 1
ATOM 746 C CA . ILE A 1 98 ? 13.125 8.994 -4.434 1.00 97.44 98 ILE A CA 1
ATOM 747 C C . ILE A 1 98 ? 13.154 8.094 -3.195 1.00 97.44 98 ILE A C 1
ATOM 749 O O . ILE A 1 98 ? 12.106 7.828 -2.600 1.00 97.44 98 ILE A O 1
ATOM 753 N N . GLN A 1 99 ? 14.331 7.609 -2.798 1.00 97.69 99 GLN A N 1
ATOM 754 C CA . GLN A 1 99 ? 14.469 6.751 -1.627 1.00 97.69 99 GLN A CA 1
ATOM 755 C C . GLN A 1 99 ? 14.082 7.483 -0.331 1.00 97.69 99 GLN A C 1
ATOM 757 O O . GLN A 1 99 ? 13.394 6.892 0.511 1.00 97.69 99 GLN A O 1
ATOM 762 N N . GLU A 1 100 ? 14.468 8.751 -0.189 1.00 96.88 100 GLU A N 1
ATOM 763 C CA . GLU A 1 100 ? 14.068 9.627 0.919 1.00 96.88 100 GLU A CA 1
ATOM 764 C C . GLU A 1 100 ? 12.553 9.867 0.916 1.00 96.88 100 GLU A C 1
ATOM 766 O O . GLU A 1 100 ? 11.889 9.544 1.901 1.00 96.88 100 GLU A O 1
ATOM 771 N N . LEU A 1 101 ? 11.962 10.253 -0.221 1.00 97.19 101 LEU A N 1
ATOM 772 C CA . LEU A 1 101 ? 10.509 10.432 -0.357 1.00 97.19 101 LEU A CA 1
ATOM 773 C C . LEU A 1 101 ? 9.708 9.172 0.002 1.00 97.19 101 LEU A C 1
ATOM 775 O O . LEU A 1 101 ? 8.645 9.249 0.626 1.00 97.19 101 LEU A O 1
ATOM 779 N N . VAL A 1 102 ? 10.191 7.984 -0.374 1.00 97.38 102 VAL A N 1
ATOM 780 C CA . VAL A 1 102 ? 9.547 6.712 -0.005 1.00 97.38 102 VAL A CA 1
ATOM 781 C C . VAL A 1 102 ? 9.598 6.481 1.506 1.00 97.38 102 VAL A C 1
ATOM 783 O O . VAL A 1 102 ? 8.623 5.972 2.078 1.00 97.38 102 VAL A O 1
ATOM 786 N N . ASN A 1 103 ? 10.708 6.830 2.152 1.00 97.31 103 ASN A N 1
ATOM 787 C CA . ASN A 1 103 ? 10.874 6.697 3.597 1.00 97.31 103 ASN A CA 1
ATOM 788 C C . ASN A 1 103 ? 10.003 7.707 4.349 1.00 97.31 103 ASN A C 1
ATOM 790 O O . ASN A 1 103 ? 9.262 7.305 5.250 1.00 97.31 103 ASN A O 1
ATOM 794 N N . ASP A 1 104 ? 9.987 8.962 3.910 1.00 96.69 104 ASP A N 1
ATOM 795 C CA . ASP A 1 104 ? 9.150 10.022 4.470 1.00 96.69 104 ASP A CA 1
ATOM 796 C C . ASP A 1 104 ? 7.671 9.682 4.352 1.00 96.69 104 ASP A C 1
ATOM 798 O O . ASP A 1 104 ? 6.932 9.763 5.333 1.00 96.69 104 ASP A O 1
ATOM 802 N N . ARG A 1 105 ? 7.228 9.175 3.195 1.00 97.31 105 ARG A N 1
ATOM 803 C CA . ARG A 1 105 ? 5.846 8.706 3.019 1.00 97.31 105 ARG A CA 1
ATOM 804 C C . ARG A 1 105 ? 5.476 7.631 4.043 1.00 97.31 105 ARG A C 1
ATOM 806 O O . ARG A 1 105 ? 4.372 7.655 4.587 1.00 97.31 105 ARG A O 1
ATOM 813 N N . LYS A 1 106 ? 6.373 6.675 4.314 1.00 95.75 106 LYS A N 1
ATOM 814 C CA . LYS A 1 106 ? 6.143 5.630 5.330 1.00 95.75 106 LYS A CA 1
ATOM 815 C C . LYS A 1 106 ? 6.119 6.217 6.744 1.00 95.75 106 LYS A C 1
ATOM 817 O O . LYS A 1 106 ? 5.288 5.799 7.550 1.00 95.75 106 LYS A O 1
ATOM 822 N N . ALA A 1 107 ? 7.002 7.165 7.052 1.00 96.31 107 ALA A N 1
ATOM 823 C CA . ALA A 1 107 ? 7.053 7.827 8.352 1.00 96.31 107 ALA A CA 1
ATOM 824 C C . ALA A 1 107 ? 5.792 8.666 8.611 1.00 96.31 107 ALA A C 1
ATOM 826 O O . ALA A 1 107 ? 5.146 8.493 9.645 1.00 96.31 107 ALA A O 1
ATOM 827 N N . LEU A 1 108 ? 5.383 9.487 7.641 1.00 96.31 108 LEU A N 1
ATOM 828 C CA . LEU A 1 108 ? 4.158 10.287 7.688 1.00 96.31 108 LEU A CA 1
ATOM 829 C C . LEU A 1 108 ? 2.911 9.410 7.832 1.00 96.31 108 LEU A C 1
ATOM 831 O O . LEU A 1 108 ? 2.040 9.723 8.638 1.00 96.31 108 LEU A O 1
ATOM 835 N N . ALA A 1 109 ? 2.836 8.278 7.124 1.00 90.25 109 ALA A N 1
ATOM 836 C CA . ALA A 1 109 ? 1.731 7.330 7.281 1.00 90.25 109 ALA A CA 1
ATOM 837 C C . ALA A 1 109 ? 1.622 6.796 8.723 1.00 90.25 109 ALA A C 1
ATOM 839 O O . ALA A 1 109 ? 0.530 6.788 9.292 1.00 90.25 109 ALA A O 1
ATOM 840 N N . ARG A 1 110 ? 2.751 6.428 9.346 1.00 90.12 110 ARG A N 1
ATOM 841 C CA . ARG A 1 110 ? 2.794 5.980 10.752 1.00 90.12 110 ARG A CA 1
ATOM 842 C C . ARG A 1 110 ? 2.424 7.095 11.730 1.00 90.12 110 ARG A C 1
ATOM 844 O O . ARG A 1 110 ? 1.693 6.857 12.688 1.00 90.12 110 ARG A O 1
ATOM 851 N N . GLN A 1 111 ? 2.908 8.316 11.499 1.00 92.31 111 GLN A N 1
ATOM 852 C CA . GLN A 1 111 ? 2.551 9.473 12.326 1.00 92.31 111 GLN A CA 1
ATOM 853 C C . GLN A 1 111 ? 1.052 9.772 12.245 1.00 92.31 111 GLN A C 1
ATOM 855 O 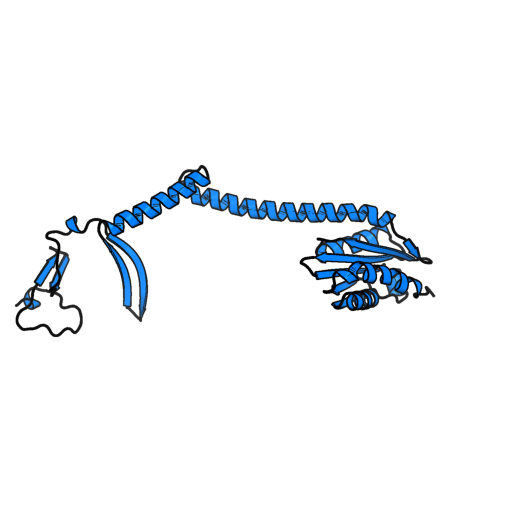O . GLN A 1 111 ? 0.418 10.003 13.272 1.00 92.31 111 GLN A O 1
ATOM 860 N N . LEU A 1 112 ? 0.473 9.710 11.047 1.00 88.56 112 LEU A N 1
ATOM 861 C CA . LEU A 1 112 ? -0.953 9.925 10.820 1.00 88.56 112 LEU A CA 1
ATOM 862 C C . LEU A 1 112 ? -1.799 8.870 11.543 1.00 88.56 112 LEU A C 1
ATOM 864 O O . LEU A 1 112 ? -2.800 9.216 12.172 1.00 88.56 112 LEU A O 1
ATOM 868 N N . GLU A 1 113 ? -1.384 7.604 11.514 1.00 83.56 113 GLU A N 1
ATOM 869 C CA . GLU A 1 113 ? -2.025 6.532 12.282 1.00 83.56 113 GLU A CA 1
ATOM 870 C C . GLU A 1 113 ? -1.945 6.787 13.796 1.00 83.56 113 GLU A C 1
ATOM 872 O O . GLU A 1 113 ? -2.966 6.736 14.483 1.00 83.56 113 GLU A O 1
ATOM 877 N N . SER A 1 114 ? -0.774 7.184 14.306 1.00 84.62 114 SER A N 1
ATOM 878 C CA . SER A 1 114 ? -0.595 7.524 15.724 1.00 84.62 114 SER A CA 1
ATOM 879 C C . SER A 1 114 ? -1.444 8.724 16.163 1.00 84.62 114 SER A C 1
ATOM 881 O O . SER A 1 114 ? -2.029 8.706 17.246 1.00 84.62 114 SER A O 1
ATOM 883 N N . ILE A 1 115 ? -1.557 9.765 15.332 1.00 85.75 115 ILE A N 1
ATOM 884 C CA . ILE A 1 115 ? -2.402 10.935 15.615 1.00 85.75 115 ILE A CA 1
ATOM 885 C C . ILE A 1 115 ? -3.883 10.538 15.628 1.00 85.75 115 ILE A C 1
ATOM 887 O O . ILE A 1 115 ? -4.610 10.935 16.540 1.00 85.75 115 ILE A O 1
ATOM 891 N N . LYS A 1 116 ? -4.334 9.722 14.665 1.00 78.94 116 LYS A N 1
ATOM 892 C CA . LYS A 1 116 ? -5.708 9.190 14.644 1.00 78.94 116 LYS A CA 1
ATOM 893 C C . LYS A 1 116 ? -6.014 8.360 15.886 1.00 78.94 116 LYS A C 1
ATOM 895 O O . LYS A 1 116 ? -7.096 8.503 16.460 1.00 78.94 116 LYS A O 1
ATOM 900 N N . GLU A 1 117 ? -5.068 7.529 16.317 1.00 77.38 117 GLU A N 1
ATOM 901 C CA . GLU A 1 117 ? -5.190 6.763 17.553 1.00 77.38 117 GLU A CA 1
ATOM 902 C C . GLU A 1 117 ? -5.311 7.700 18.761 1.00 77.38 117 GLU A C 1
ATOM 904 O O . GLU A 1 117 ? -6.301 7.620 19.484 1.00 77.38 117 GLU A O 1
ATOM 909 N N . LYS A 1 118 ? -4.387 8.653 18.943 1.00 80.00 118 LYS A N 1
ATOM 910 C CA . LYS A 1 118 ? -4.428 9.616 20.060 1.00 80.00 118 LYS A CA 1
ATOM 911 C C . LYS A 1 118 ? -5.733 10.413 20.105 1.00 80.00 118 LYS A C 1
ATOM 913 O O . LYS A 1 118 ? -6.351 10.488 21.164 1.00 80.00 118 LYS A O 1
ATOM 918 N N . GLY A 1 119 ? -6.186 10.949 18.971 1.00 78.06 119 GLY A N 1
ATOM 919 C CA . GLY A 1 119 ? -7.445 11.695 18.894 1.00 78.06 119 GLY A CA 1
ATOM 920 C C . GLY A 1 119 ? -8.674 10.830 19.197 1.00 78.06 119 GLY A C 1
ATOM 921 O O . GLY A 1 119 ? -9.618 11.289 19.840 1.00 78.06 119 GLY A O 1
ATOM 922 N N . SER A 1 120 ? -8.656 9.555 18.796 1.00 72.75 120 SER A N 1
ATOM 923 C CA . SER A 1 120 ? -9.698 8.595 19.185 1.00 72.75 120 SER A CA 1
ATOM 924 C C . SER A 1 120 ? -9.660 8.331 20.689 1.00 72.75 120 SER A C 1
ATOM 926 O O . SER A 1 120 ? -10.708 8.315 21.328 1.00 72.75 120 SER A O 1
ATOM 928 N N . LEU A 1 121 ? -8.464 8.203 21.276 1.00 72.31 121 LEU A N 1
ATOM 929 C CA . LEU A 1 121 ? -8.297 7.957 22.706 1.00 72.31 121 LEU A CA 1
ATOM 930 C C . LEU A 1 121 ? -8.686 9.152 23.592 1.00 72.31 121 LEU A C 1
ATOM 932 O O . LEU A 1 121 ? -9.193 8.959 24.698 1.00 72.31 121 LEU A O 1
ATOM 936 N N . GLU A 1 122 ? -8.508 10.390 23.132 1.00 76.12 122 GLU A N 1
ATOM 937 C CA . GLU A 1 122 ? -8.974 11.573 23.869 1.00 76.12 122 GLU A CA 1
ATOM 938 C C . GLU A 1 122 ? -10.497 11.619 23.991 1.00 76.12 122 GLU A C 1
ATOM 940 O O . GLU A 1 122 ? -11.005 11.845 25.092 1.00 76.12 122 GLU A O 1
ATOM 945 N N . LYS A 1 123 ? -11.233 11.282 22.921 1.00 72.38 123 LYS A N 1
ATOM 946 C CA . LYS A 1 123 ? -12.705 11.191 22.957 1.00 72.38 123 LYS A CA 1
ATOM 947 C C . LYS A 1 123 ? -13.204 10.209 24.024 1.00 72.38 123 LYS A C 1
ATOM 949 O O . LYS A 1 123 ? -14.268 10.407 24.606 1.00 72.38 123 LYS A O 1
ATOM 954 N N . ILE A 1 124 ? -12.419 9.180 24.342 1.00 73.69 124 ILE A N 1
ATOM 955 C CA . ILE A 1 124 ? -12.745 8.173 25.364 1.00 73.69 124 ILE A CA 1
ATOM 956 C C . ILE A 1 124 ? -12.662 8.739 26.774 1.00 73.69 124 ILE A C 1
ATOM 958 O O . ILE A 1 124 ? -13.446 8.348 27.644 1.00 73.69 124 ILE A O 1
ATOM 962 N N . LYS A 1 125 ? -11.746 9.681 27.030 1.00 70.50 125 LYS A N 1
ATOM 963 C CA . LYS A 1 125 ? -11.615 10.273 28.367 1.00 70.50 125 LYS A CA 1
ATOM 964 C C . LYS A 1 125 ? -12.900 10.972 28.806 1.00 70.50 125 LYS A C 1
ATOM 966 O O . LYS A 1 125 ? -13.174 10.959 30.006 1.00 70.50 125 LYS A O 1
ATOM 971 N N . ASP A 1 126 ? -13.673 11.515 27.869 1.00 75.00 126 ASP A N 1
ATOM 972 C CA . ASP A 1 126 ? -14.983 12.110 28.139 1.00 75.00 126 ASP A CA 1
ATOM 973 C C . ASP A 1 126 ? -16.122 11.088 28.148 1.00 75.00 126 ASP A C 1
ATOM 975 O O . ASP A 1 126 ? -17.112 11.285 28.852 1.00 75.00 126 ASP A O 1
ATOM 979 N N . LEU A 1 127 ? -15.979 9.955 27.454 1.00 75.94 127 LEU A N 1
ATOM 980 C CA . LEU A 1 127 ? -16.974 8.880 27.482 1.00 75.94 127 LEU A CA 1
ATOM 981 C C . LEU A 1 127 ? -17.134 8.261 28.875 1.00 75.94 127 LEU A C 1
ATOM 983 O O . LEU A 1 127 ? -18.257 7.942 29.257 1.00 75.94 127 LEU A O 1
ATOM 987 N N . SER A 1 128 ? -16.069 8.184 29.684 1.00 74.44 128 SER A N 1
ATOM 988 C CA . SER A 1 128 ? -16.198 7.729 31.079 1.00 74.44 128 SER A CA 1
ATOM 989 C C . SER A 1 128 ? -17.116 8.627 31.916 1.00 74.44 128 SER A C 1
ATOM 991 O O . SER A 1 128 ? -17.749 8.145 32.847 1.00 74.44 128 SER A O 1
ATOM 993 N N . LYS A 1 129 ? -17.221 9.925 31.587 1.00 79.00 129 LYS A N 1
ATOM 994 C CA . LYS A 1 129 ? -18.133 10.860 32.273 1.00 79.00 129 LYS A CA 1
ATOM 995 C C . LYS A 1 129 ? -19.594 10.668 31.853 1.00 79.00 129 LYS A C 1
ATOM 997 O O . LYS A 1 129 ? -20.488 11.112 32.559 1.00 79.00 129 LYS A O 1
ATOM 1002 N N . LYS A 1 130 ? -19.838 10.020 30.708 1.00 80.31 130 LYS A N 1
ATOM 1003 C CA . LYS A 1 130 ? -21.174 9.737 30.157 1.00 80.31 130 LYS A CA 1
ATOM 1004 C C . LYS A 1 130 ? -21.700 8.350 30.545 1.00 80.31 130 LYS A C 1
ATOM 1006 O O . LYS A 1 130 ? -22.704 7.913 29.988 1.00 80.31 130 LYS A O 1
ATOM 1011 N N . ALA A 1 131 ? -21.025 7.650 31.459 1.00 85.62 131 ALA A N 1
ATOM 1012 C CA . ALA A 1 131 ? -21.471 6.347 31.930 1.00 85.62 131 ALA A CA 1
ATOM 1013 C C . ALA A 1 131 ? -22.866 6.456 32.566 1.00 85.62 131 ALA A C 1
ATOM 1015 O O . ALA A 1 131 ? -23.096 7.264 33.467 1.00 85.62 131 ALA A O 1
ATOM 1016 N N . LYS A 1 132 ? -23.803 5.636 32.089 1.00 89.12 132 LYS A N 1
ATOM 1017 C CA . LYS A 1 132 ? -25.148 5.519 32.654 1.00 89.12 132 LYS A CA 1
ATOM 1018 C C . LYS A 1 132 ? -25.126 4.502 33.783 1.00 89.12 132 LYS A C 1
ATOM 1020 O O . LYS A 1 132 ? -24.603 3.405 33.612 1.00 89.12 132 LYS A O 1
ATOM 1025 N N . LYS A 1 133 ? -25.749 4.825 34.912 1.00 89.25 133 LYS A N 1
ATOM 1026 C CA . LYS A 1 133 ? -25.918 3.868 36.006 1.00 89.25 133 LYS A CA 1
ATOM 1027 C C . LYS A 1 133 ? -27.213 3.078 35.811 1.00 89.25 133 LYS A C 1
ATOM 1029 O O . LYS A 1 133 ? -28.288 3.668 35.752 1.00 89.25 133 LYS A O 1
ATOM 1034 N N . ILE A 1 134 ? -27.108 1.757 35.699 1.00 87.88 134 ILE A N 1
ATOM 1035 C CA . ILE A 1 134 ? -28.240 0.825 35.605 1.00 87.88 134 ILE A CA 1
ATOM 1036 C C . ILE A 1 134 ? -28.112 -0.137 36.774 1.00 87.88 134 ILE A C 1
ATOM 1038 O O . ILE A 1 134 ? -27.180 -0.936 36.822 1.00 87.88 134 ILE A O 1
ATOM 1042 N N . ASN A 1 135 ? -29.026 -0.048 37.739 1.00 84.88 135 ASN A N 1
ATOM 1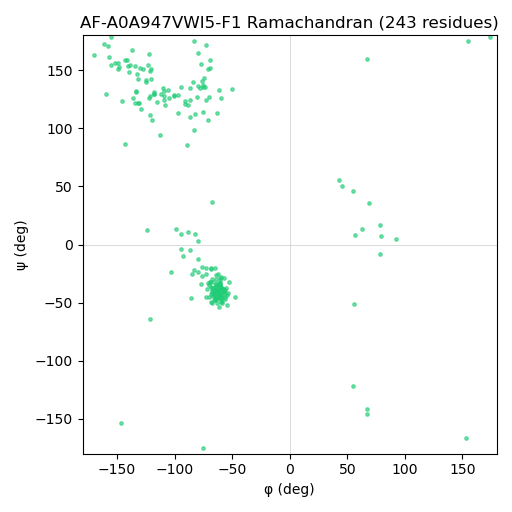043 C CA . ASN A 1 135 ? -28.884 -0.725 39.029 1.00 84.88 135 ASN A CA 1
ATOM 1044 C C . ASN A 1 135 ? -27.537 -0.331 39.684 1.00 84.88 135 ASN A C 1
ATOM 1046 O O . ASN A 1 135 ? -27.257 0.854 39.878 1.00 84.88 135 ASN A O 1
ATOM 1050 N N . SER A 1 136 ? -26.680 -1.311 39.970 1.00 86.31 136 SER A N 1
ATOM 1051 C CA . SER A 1 136 ? -25.316 -1.112 40.483 1.00 86.31 136 SER A CA 1
ATOM 1052 C C . SER A 1 136 ? -24.235 -1.202 39.393 1.00 86.31 136 SER A C 1
ATOM 1054 O O . SER A 1 136 ? -23.058 -1.305 39.723 1.00 86.31 136 SER A O 1
ATOM 1056 N N . ILE A 1 137 ? -24.617 -1.178 38.110 1.00 91.31 137 ILE A N 1
ATOM 1057 C CA . ILE A 1 137 ? -23.723 -1.336 36.954 1.00 91.31 137 ILE A CA 1
ATOM 1058 C C . ILE A 1 137 ? -23.495 0.012 36.265 1.00 91.31 137 ILE A C 1
ATOM 1060 O O . ILE A 1 137 ? -24.445 0.732 35.954 1.00 91.31 137 ILE A O 1
ATOM 1064 N N . ASN A 1 138 ? -22.238 0.327 35.965 1.00 92.44 138 ASN A N 1
ATOM 1065 C CA . ASN A 1 138 ? -21.854 1.440 35.103 1.00 92.44 138 ASN A CA 1
ATOM 1066 C C . ASN A 1 138 ? -21.851 0.976 33.640 1.00 92.44 138 ASN A C 1
ATOM 1068 O O . ASN A 1 138 ? -20.984 0.206 33.231 1.00 92.44 138 ASN A O 1
ATOM 1072 N N . LEU A 1 139 ? -22.806 1.438 32.837 1.00 93.38 139 LEU A N 1
ATOM 1073 C CA . LEU A 1 139 ? -22.886 1.143 31.409 1.00 93.38 139 LEU A CA 1
ATOM 1074 C C . LEU A 1 139 ? -22.272 2.275 30.580 1.00 93.38 139 LEU A C 1
ATOM 1076 O O . LEU A 1 139 ? -22.690 3.430 30.675 1.00 93.38 139 LEU A O 1
ATOM 1080 N N . VAL A 1 140 ? -21.358 1.919 29.681 1.00 93.38 140 VAL A N 1
ATOM 1081 C CA . VAL A 1 140 ? -20.937 2.762 28.559 1.00 93.38 140 VAL A CA 1
ATOM 1082 C C . VAL A 1 140 ? -21.244 2.029 27.258 1.00 93.38 140 VAL A C 1
ATOM 1084 O O . VAL A 1 140 ? -20.551 1.082 26.901 1.00 93.38 140 VAL A O 1
ATOM 1087 N N . ASN A 1 141 ? -22.264 2.479 26.527 1.00 92.75 141 ASN A N 1
ATOM 1088 C CA . ASN A 1 141 ? -22.498 2.079 25.142 1.00 92.75 141 ASN A CA 1
ATOM 1089 C C . ASN A 1 141 ? -22.343 3.292 24.217 1.00 92.75 141 ASN A C 1
ATOM 1091 O O . ASN A 1 141 ? -22.990 4.318 24.403 1.00 92.75 141 ASN A O 1
ATOM 1095 N N . THR A 1 142 ? -21.443 3.227 23.238 1.00 91.75 142 THR A N 1
ATOM 1096 C CA . THR A 1 142 ? -21.173 4.397 22.389 1.00 91.75 142 THR A CA 1
ATOM 1097 C C . THR A 1 142 ? -20.769 4.021 20.979 1.00 91.75 142 THR A C 1
ATOM 1099 O O . THR A 1 142 ? -20.249 2.933 20.724 1.00 91.75 142 THR A O 1
ATOM 1102 N N . ARG A 1 143 ? -20.987 4.970 20.068 1.00 91.88 143 ARG A N 1
ATOM 1103 C CA . ARG A 1 143 ? -20.539 4.896 18.686 1.00 91.88 143 ARG A CA 1
ATOM 1104 C C . ARG A 1 143 ? -19.191 5.602 18.508 1.00 91.88 143 ARG A C 1
ATOM 1106 O O . ARG A 1 143 ? -19.008 6.704 19.024 1.00 91.88 143 ARG A O 1
ATOM 1113 N N . MET A 1 144 ? -18.260 4.980 17.790 1.00 89.56 144 MET A N 1
ATOM 1114 C CA . MET A 1 144 ? -16.961 5.540 17.416 1.00 89.56 144 MET A CA 1
ATOM 1115 C C . MET A 1 144 ? -16.578 5.092 15.999 1.00 89.56 144 MET A C 1
ATOM 1117 O O . MET A 1 144 ? -15.902 4.084 15.808 1.00 89.56 144 MET A O 1
ATOM 1121 N N . ASP A 1 145 ? -17.032 5.850 15.002 1.00 89.50 145 ASP A N 1
ATOM 1122 C CA . ASP A 1 145 ? -16.744 5.578 13.590 1.00 89.50 145 ASP A CA 1
ATOM 1123 C C . ASP A 1 145 ? -15.278 5.872 13.232 1.00 89.50 145 ASP A C 1
ATOM 1125 O O . ASP A 1 145 ? -14.630 6.735 13.829 1.00 89.50 145 ASP A O 1
ATOM 1129 N N . GLY A 1 146 ? -14.752 5.154 12.238 1.00 86.38 146 GLY A N 1
ATOM 1130 C CA . GLY A 1 146 ? -13.398 5.326 11.704 1.00 86.38 146 GLY A CA 1
ATOM 1131 C C . GLY A 1 146 ? -12.277 4.699 12.541 1.00 86.38 146 GLY A C 1
ATOM 1132 O O . GLY A 1 146 ? -11.141 4.640 12.072 1.00 86.38 146 GLY A O 1
ATOM 1133 N N . ALA A 1 147 ? -12.575 4.196 13.740 1.00 87.44 147 ALA A N 1
ATOM 1134 C CA . ALA A 1 147 ? -11.638 3.421 14.547 1.00 87.44 147 ALA A CA 1
ATOM 1135 C C . ALA A 1 147 ? -11.655 1.946 14.127 1.00 87.44 147 ALA A C 1
ATOM 1137 O O . ALA A 1 147 ? -12.718 1.392 13.873 1.00 87.44 147 ALA A O 1
ATOM 1138 N N . ASN A 1 148 ? -10.488 1.300 14.076 1.00 89.62 148 ASN A N 1
ATOM 1139 C CA . ASN A 1 148 ? -10.388 -0.141 13.842 1.00 89.62 148 ASN A CA 1
ATOM 1140 C C . ASN A 1 148 ? -10.583 -0.936 15.153 1.00 89.62 148 ASN A C 1
ATOM 1142 O O . ASN A 1 148 ? -10.689 -0.364 16.242 1.00 89.62 148 ASN A O 1
ATOM 1146 N N . ARG A 1 149 ? -10.607 -2.274 15.067 1.00 92.19 149 ARG A N 1
ATOM 1147 C CA . ARG A 1 149 ? -10.829 -3.149 16.236 1.00 92.19 149 ARG A CA 1
ATOM 1148 C C . ARG A 1 149 ? -9.795 -2.958 17.345 1.00 92.19 149 ARG A C 1
ATOM 1150 O O . ARG A 1 149 ? -10.173 -3.008 18.512 1.00 92.19 149 ARG A O 1
ATOM 1157 N N . ASP A 1 150 ? -8.531 -2.726 17.004 1.00 90.81 150 ASP A N 1
ATOM 1158 C CA . ASP A 1 150 ? -7.466 -2.571 17.998 1.00 90.81 150 ASP A CA 1
ATOM 1159 C C . ASP A 1 150 ? -7.633 -1.280 18.803 1.00 90.81 150 ASP A C 1
ATOM 1161 O O . ASP A 1 150 ? -7.533 -1.303 20.031 1.00 90.81 150 ASP A O 1
ATOM 1165 N N . ILE A 1 151 ? -7.982 -0.174 18.137 1.00 88.81 151 ILE A N 1
ATOM 1166 C CA . ILE A 1 151 ? -8.309 1.096 18.799 1.00 88.81 151 ILE A CA 1
ATOM 1167 C C . ILE A 1 151 ? -9.547 0.925 19.688 1.00 88.81 151 ILE A C 1
ATOM 1169 O O . ILE A 1 151 ? -9.525 1.343 20.846 1.00 88.81 151 ILE A O 1
ATOM 1173 N N . LEU A 1 152 ? -10.607 0.271 19.194 1.00 91.44 152 LEU A N 1
ATOM 1174 C CA . LEU A 1 152 ? -11.804 -0.016 19.997 1.00 91.44 152 LEU A CA 1
ATOM 1175 C C . LEU A 1 152 ? -11.492 -0.899 21.218 1.00 91.44 152 LEU A C 1
ATOM 1177 O O . LEU A 1 152 ? -12.075 -0.718 22.283 1.00 91.44 152 LEU A O 1
ATOM 1181 N N . ARG A 1 153 ? -10.562 -1.849 21.096 1.00 93.00 153 ARG A N 1
ATOM 1182 C CA . ARG A 1 153 ? -10.149 -2.713 22.207 1.00 93.00 153 ARG A CA 1
ATOM 1183 C C . ARG A 1 153 ? -9.388 -1.940 23.275 1.00 93.00 153 ARG A C 1
ATOM 1185 O O . ARG A 1 153 ? -9.770 -2.001 24.441 1.00 93.00 153 ARG A O 1
ATOM 1192 N N . LYS A 1 154 ? -8.387 -1.150 22.872 1.00 91.31 154 LYS A N 1
ATOM 1193 C CA . LYS A 1 154 ? -7.673 -0.231 23.777 1.00 91.31 154 LYS A CA 1
ATOM 1194 C C . LYS A 1 154 ? -8.647 0.722 24.468 1.00 91.31 154 LYS A C 1
ATOM 1196 O O . LYS A 1 154 ? -8.504 1.006 25.653 1.00 91.31 154 LYS A O 1
ATOM 1201 N N . ALA A 1 155 ? -9.672 1.166 23.742 1.00 90.00 155 ALA A N 1
ATOM 1202 C CA . ALA A 1 155 ? -10.710 2.026 24.277 1.00 90.00 155 ALA A CA 1
ATOM 1203 C C . ALA A 1 155 ? -11.531 1.379 25.393 1.00 90.00 155 ALA A C 1
ATOM 1205 O O . ALA A 1 155 ? -11.751 1.990 26.441 1.00 90.00 155 ALA A O 1
ATOM 1206 N N . VAL A 1 156 ? -11.962 0.137 25.172 1.00 92.75 156 VAL A N 1
ATOM 1207 C CA . VAL A 1 156 ? -12.660 -0.668 26.175 1.00 92.75 156 VAL A CA 1
ATOM 1208 C C . VAL A 1 156 ? -11.788 -0.859 27.414 1.00 92.75 156 VAL A C 1
ATOM 1210 O O . VAL A 1 156 ? -12.269 -0.614 28.518 1.00 92.75 156 VAL A O 1
ATOM 1213 N N . ASP A 1 157 ? -10.515 -1.223 27.250 1.00 91.69 157 ASP A N 1
ATOM 1214 C CA . ASP A 1 157 ? -9.591 -1.421 28.376 1.00 91.69 157 ASP A CA 1
ATOM 1215 C C . ASP A 1 157 ? -9.399 -0.137 29.197 1.00 91.69 157 ASP A C 1
ATOM 1217 O O . ASP A 1 157 ? -9.577 -0.149 30.414 1.00 91.69 157 ASP A O 1
ATOM 1221 N N . MET A 1 158 ? -9.178 1.007 28.543 1.00 89.12 158 MET A N 1
ATOM 1222 C CA . MET A 1 158 ? -9.060 2.298 29.236 1.00 89.12 158 MET A CA 1
ATOM 1223 C C . MET A 1 158 ? -10.327 2.687 30.013 1.00 89.12 158 MET A C 1
ATOM 1225 O O . MET A 1 158 ? -10.238 3.286 31.088 1.00 89.12 158 MET A O 1
ATOM 1229 N N . LEU A 1 159 ? -11.516 2.383 29.480 1.00 90.06 159 LEU A N 1
ATOM 1230 C CA . LEU A 1 159 ? -12.776 2.645 30.180 1.00 90.06 159 LEU A CA 1
ATOM 1231 C C . LEU A 1 159 ? -12.980 1.698 31.363 1.00 90.06 159 LEU A C 1
ATOM 1233 O O . LEU A 1 159 ? -13.446 2.153 32.408 1.00 90.06 159 LEU A O 1
ATOM 1237 N N . LYS A 1 160 ? -12.600 0.420 31.231 1.00 90.38 160 LYS A N 1
ATOM 1238 C CA . LYS A 1 160 ? -12.619 -0.548 32.340 1.00 90.38 160 LYS A CA 1
ATOM 1239 C C . LYS A 1 160 ? -11.740 -0.064 33.491 1.00 90.38 160 LYS A C 1
ATOM 1241 O O . LYS A 1 160 ? -12.217 0.004 34.623 1.00 90.38 160 LYS A O 1
ATOM 1246 N N . ASP A 1 161 ? -10.513 0.354 33.191 1.00 88.31 161 ASP A N 1
ATOM 1247 C CA . ASP A 1 161 ? -9.552 0.832 34.192 1.00 88.31 161 ASP A CA 1
ATOM 1248 C C . ASP A 1 161 ? -10.016 2.114 34.895 1.00 88.31 161 ASP A C 1
ATOM 1250 O O . ASP A 1 161 ? -9.776 2.299 36.090 1.00 88.31 161 ASP A O 1
ATOM 1254 N N . LYS A 1 162 ? -10.713 3.004 34.175 1.00 86.62 162 LYS A N 1
ATOM 1255 C CA . LYS A 1 162 ? -11.291 4.223 34.759 1.00 86.62 162 LYS A CA 1
ATOM 1256 C C . LYS A 1 162 ? -12.503 3.951 35.641 1.00 86.62 162 LYS A C 1
ATOM 1258 O O . LYS A 1 162 ? -12.624 4.564 36.698 1.00 86.62 162 LYS A O 1
ATOM 1263 N N . LEU A 1 163 ? -13.427 3.109 35.181 1.00 85.38 163 LEU A N 1
ATOM 1264 C CA . LEU A 1 163 ? -14.700 2.884 35.868 1.00 85.38 163 LEU A CA 1
ATOM 1265 C C . LEU A 1 163 ? -14.556 1.920 37.050 1.00 85.38 163 LEU A C 1
ATOM 1267 O O . LEU A 1 163 ? -15.351 2.028 37.980 1.00 85.38 163 LEU A O 1
ATOM 1271 N N . LYS A 1 164 ? -13.521 1.061 37.039 1.00 73.44 164 LYS A N 1
ATOM 1272 C CA . LYS A 1 164 ? -13.070 0.101 38.071 1.00 73.44 164 LYS A CA 1
ATOM 1273 C C . LYS A 1 164 ? -14.108 -0.918 38.556 1.00 73.44 164 LYS A C 1
ATOM 1275 O O . LYS A 1 164 ? -13.820 -2.110 38.543 1.00 73.44 164 LYS A O 1
ATOM 1280 N N . ASN A 1 165 ? -15.298 -0.478 38.958 1.00 80.56 165 ASN A N 1
ATOM 1281 C CA . ASN A 1 165 ? -16.310 -1.283 39.629 1.00 80.56 165 ASN A CA 1
ATOM 1282 C C . ASN A 1 165 ? -17.538 -1.491 38.735 1.00 80.56 165 ASN A C 1
ATOM 1284 O O . ASN A 1 165 ? -18.110 -0.519 38.225 1.00 80.56 165 ASN A O 1
ATOM 1288 N N . SER A 1 166 ? -17.952 -2.755 38.599 1.00 89.44 166 SER A N 1
ATOM 1289 C CA . SER A 1 166 ? -19.187 -3.193 37.943 1.00 89.44 166 SER A CA 1
ATOM 1290 C C . SER A 1 166 ? -19.480 -2.462 36.629 1.00 89.44 166 SER A C 1
ATOM 1292 O O . SER A 1 166 ? -20.538 -1.854 36.484 1.00 89.44 166 SER A O 1
ATOM 1294 N N . ALA A 1 167 ? -18.548 -2.482 35.671 1.00 92.81 167 ALA A N 1
ATOM 1295 C CA . ALA A 1 167 ? -18.690 -1.749 34.416 1.00 92.81 167 ALA A CA 1
ATOM 1296 C C . ALA A 1 167 ? -18.928 -2.663 33.206 1.00 92.81 167 ALA A C 1
ATOM 1298 O O . ALA A 1 167 ? -18.193 -3.627 32.977 1.00 92.81 167 ALA A O 1
ATOM 1299 N N . VAL A 1 168 ? -19.931 -2.305 32.401 1.00 95.06 168 VAL A N 1
ATOM 1300 C CA . VAL A 1 168 ? -20.202 -2.876 31.078 1.00 95.06 168 VAL A CA 1
ATOM 1301 C C . VAL A 1 168 ? -19.838 -1.836 30.035 1.00 95.06 168 VAL A C 1
ATOM 1303 O O . VAL A 1 168 ? -20.413 -0.749 30.024 1.00 95.06 168 VAL A O 1
ATOM 1306 N N . ILE A 1 169 ? -18.905 -2.156 29.142 1.00 95.50 169 ILE A N 1
ATOM 1307 C CA . ILE A 1 169 ? -18.524 -1.266 28.045 1.00 95.50 169 ILE A CA 1
ATOM 1308 C C . ILE A 1 169 ? -18.757 -1.968 26.715 1.00 95.50 169 ILE A C 1
ATOM 1310 O O . ILE A 1 169 ? -18.273 -3.077 26.508 1.00 95.50 169 ILE A O 1
ATOM 1314 N N . VAL A 1 170 ? -19.475 -1.314 25.804 1.00 96.69 170 VAL A N 1
ATOM 1315 C CA . VAL A 1 170 ? -19.665 -1.752 24.418 1.00 96.69 170 VAL A CA 1
ATOM 1316 C C . VAL A 1 170 ? -19.460 -0.562 23.490 1.00 96.69 170 VAL A C 1
ATOM 1318 O O . VAL A 1 170 ? -20.157 0.446 23.578 1.00 96.69 170 VAL A O 1
ATOM 1321 N N . ILE A 1 171 ? -18.507 -0.676 22.573 1.00 95.25 171 ILE A N 1
ATOM 1322 C CA . ILE A 1 171 ? -18.221 0.351 21.574 1.00 95.25 171 ILE A CA 1
ATOM 1323 C C . ILE A 1 171 ? -18.473 -0.242 20.193 1.00 95.25 171 ILE A C 1
ATOM 1325 O O . ILE A 1 171 ? -17.981 -1.327 19.883 1.00 95.25 171 ILE A O 1
ATOM 1329 N N . GLY A 1 172 ? -19.248 0.463 19.374 1.00 95.38 172 GLY A N 1
ATOM 1330 C CA . GLY A 1 172 ? -19.524 0.099 17.986 1.00 95.38 172 GLY A CA 1
ATOM 1331 C C . GLY A 1 172 ? -19.133 1.215 17.030 1.00 95.38 172 GLY A C 1
ATOM 1332 O O . GLY A 1 172 ? -19.117 2.375 17.418 1.00 95.38 172 GLY A O 1
ATOM 1333 N N . GLY A 1 173 ? -18.834 0.905 15.778 1.00 94.69 173 GLY A N 1
ATOM 1334 C CA . GLY A 1 173 ? -18.515 1.935 14.791 1.00 94.69 173 GLY A CA 1
ATOM 1335 C C . GLY A 1 173 ? -18.447 1.391 13.377 1.00 94.69 173 GLY A C 1
ATOM 1336 O O . GLY A 1 173 ? -18.330 0.181 13.175 1.00 94.69 173 GLY A O 1
ATOM 1337 N N . VAL A 1 174 ? -18.519 2.293 12.403 1.00 95.00 174 VAL A N 1
ATOM 1338 C CA . VAL A 1 174 ? -18.285 1.971 10.992 1.00 95.00 174 VAL A CA 1
ATOM 1339 C C . VAL A 1 174 ? -16.793 2.068 10.680 1.00 95.00 174 VAL A C 1
ATOM 1341 O O . VAL A 1 174 ? -16.181 3.119 10.869 1.00 95.00 174 VAL A O 1
ATOM 1344 N N . TYR A 1 175 ? -16.218 0.985 10.163 1.00 92.62 175 TYR A N 1
ATOM 1345 C CA . TYR A 1 175 ? -14.844 0.914 9.674 1.00 92.62 175 TYR A CA 1
ATOM 1346 C C . TYR A 1 175 ? -14.818 0.160 8.341 1.00 92.62 175 TYR A C 1
ATOM 1348 O O . TYR A 1 175 ? -15.356 -0.941 8.254 1.00 92.62 175 TYR A O 1
ATOM 1356 N N . GLU A 1 176 ? -14.239 0.765 7.298 1.00 89.81 176 GLU A N 1
ATOM 1357 C CA . GLU A 1 176 ? -14.165 0.187 5.940 1.00 89.81 176 GLU A CA 1
ATOM 1358 C C . GLU A 1 176 ? -15.505 -0.418 5.465 1.00 89.81 176 GLU A C 1
ATOM 1360 O O . GLU A 1 176 ? -15.586 -1.570 5.042 1.00 89.81 176 GLU A O 1
ATOM 1365 N N . ASN A 1 177 ? -16.585 0.364 5.587 1.00 91.31 177 ASN A N 1
ATOM 1366 C CA . ASN A 1 177 ? -17.960 -0.000 5.209 1.00 91.31 177 ASN A CA 1
ATOM 1367 C C . ASN A 1 177 ? -18.584 -1.181 5.974 1.00 91.31 177 ASN A C 1
ATOM 1369 O O . ASN A 1 177 ? -19.637 -1.676 5.580 1.00 91.31 177 ASN A O 1
ATOM 1373 N N . ASN A 1 178 ? -17.984 -1.613 7.080 1.00 94.12 178 ASN A N 1
ATOM 1374 C CA . ASN A 1 178 ? -18.548 -2.634 7.955 1.00 94.12 178 ASN A CA 1
ATOM 1375 C C . ASN A 1 178 ? -18.739 -2.082 9.365 1.00 94.12 178 ASN A C 1
ATOM 1377 O O . ASN A 1 178 ? -17.996 -1.213 9.821 1.00 94.12 178 ASN A O 1
ATOM 1381 N N . ILE A 1 179 ? -19.723 -2.615 10.082 1.00 97.06 179 ILE A N 1
ATOM 1382 C CA . ILE A 1 179 ? -19.838 -2.386 11.516 1.00 97.06 179 ILE A CA 1
ATOM 1383 C C . ILE A 1 179 ? -18.836 -3.286 12.227 1.00 97.06 179 ILE A C 1
ATOM 1385 O O . ILE A 1 179 ? -18.765 -4.490 11.965 1.00 97.06 179 ILE A O 1
ATOM 1389 N N . ILE A 1 180 ? -18.126 -2.715 13.191 1.00 97.44 180 ILE A N 1
ATOM 1390 C CA . ILE A 1 180 ? -17.339 -3.449 14.174 1.00 97.44 180 ILE A CA 1
ATOM 1391 C C . ILE A 1 180 ? -17.838 -3.133 15.583 1.00 97.44 180 ILE A C 1
ATOM 1393 O O . ILE A 1 180 ? -18.202 -1.998 15.883 1.00 97.44 180 ILE A O 1
ATOM 1397 N N . PHE A 1 181 ? -17.839 -4.143 16.448 1.00 97.88 181 PHE A N 1
ATOM 1398 C CA . PHE A 1 181 ? -18.157 -4.023 17.866 1.00 97.88 181 PHE A CA 1
ATOM 1399 C C . PHE A 1 181 ? -17.014 -4.579 18.708 1.00 97.88 181 PHE A C 1
ATOM 1401 O O . PHE A 1 181 ? -16.450 -5.627 18.380 1.00 97.88 181 PHE A O 1
ATOM 1408 N N . VAL A 1 182 ? -16.721 -3.920 19.824 1.00 97.75 182 VAL A N 1
ATOM 1409 C CA . VAL A 1 182 ? -15.869 -4.454 20.889 1.00 97.75 182 VAL A CA 1
ATOM 1410 C C . VAL A 1 182 ? -16.549 -4.202 22.224 1.00 97.75 182 VAL A C 1
ATOM 1412 O O . VAL A 1 182 ? -17.017 -3.097 22.492 1.00 97.75 182 VAL A O 1
ATOM 1415 N N . GLY A 1 183 ? -16.619 -5.235 23.055 1.00 97.25 183 GLY A N 1
ATOM 1416 C CA . GLY A 1 183 ? -17.198 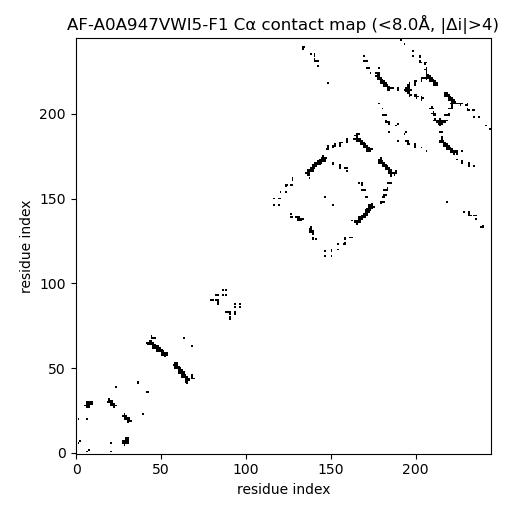-5.153 24.386 1.00 97.25 183 GLY A CA 1
ATOM 1417 C C . GLY A 1 183 ? -16.249 -5.684 25.446 1.00 97.25 183 GLY A C 1
ATOM 1418 O O . GLY A 1 183 ? -15.452 -6.584 25.174 1.00 97.25 183 GLY A O 1
ATOM 1419 N N . GLY A 1 184 ? -16.357 -5.150 26.659 1.00 96.62 184 GLY A N 1
ATOM 1420 C CA . GLY A 1 184 ? -15.635 -5.641 27.823 1.00 96.62 184 GLY A CA 1
ATOM 1421 C C . GLY A 1 184 ? -16.397 -5.463 29.131 1.00 96.62 184 GLY A C 1
ATOM 1422 O O . GLY A 1 184 ? -17.222 -4.560 29.276 1.00 96.62 184 GLY A O 1
ATOM 1423 N N . LEU A 1 185 ? -16.085 -6.344 30.081 1.00 95.69 185 LEU A N 1
ATOM 1424 C CA . LEU A 1 185 ? -16.617 -6.338 31.445 1.00 95.69 185 LEU A CA 1
ATOM 1425 C C . LEU A 1 185 ? -15.490 -6.226 32.462 1.00 95.69 185 LEU A C 1
ATOM 1427 O O . LEU A 1 185 ? -14.384 -6.730 32.237 1.00 95.69 185 LEU A O 1
ATOM 1431 N N . THR A 1 186 ? -15.783 -5.600 33.598 1.00 93.94 186 THR A N 1
ATOM 1432 C CA . THR A 1 186 ? -14.964 -5.743 34.806 1.00 93.94 186 THR A CA 1
ATOM 1433 C C . THR A 1 186 ? -15.103 -7.154 35.382 1.00 93.94 186 THR A C 1
ATOM 1435 O O . THR A 1 186 ? -16.116 -7.829 35.185 1.00 93.94 186 THR A O 1
ATOM 1438 N N . LYS A 1 187 ? -14.055 -7.620 36.070 1.00 91.88 187 LYS A N 1
ATOM 1439 C CA . LYS A 1 187 ? -13.945 -9.009 36.544 1.00 91.88 187 LYS A CA 1
ATOM 1440 C C . LYS A 1 187 ? -15.105 -9.414 37.462 1.00 91.88 187 LYS A C 1
ATOM 1442 O O . LYS A 1 187 ? -15.644 -10.498 37.309 1.00 91.88 187 LYS A O 1
ATOM 1447 N N . ASP A 1 188 ? -15.555 -8.509 38.326 1.00 92.19 188 ASP A N 1
ATOM 1448 C CA . ASP A 1 188 ? -16.664 -8.743 39.254 1.00 92.19 188 ASP A CA 1
ATOM 1449 C C . ASP A 1 188 ? -17.993 -9.075 38.553 1.00 92.19 188 ASP A C 1
ATOM 1451 O O . ASP A 1 188 ? -18.782 -9.856 39.077 1.00 92.19 188 ASP A O 1
ATOM 1455 N N . LEU A 1 189 ? -18.251 -8.518 37.364 1.00 92.81 189 LEU A N 1
ATOM 1456 C CA . LEU A 1 189 ? -19.449 -8.853 36.587 1.00 92.81 189 LEU A CA 1
ATOM 1457 C C . LEU A 1 189 ? -19.323 -10.202 35.887 1.00 92.81 189 LEU A C 1
ATOM 1459 O O . LEU A 1 189 ? -20.321 -10.911 35.765 1.00 92.81 189 LEU A O 1
ATOM 1463 N N . VAL A 1 190 ? -18.111 -10.556 35.455 1.00 93.12 190 VAL A N 1
ATOM 1464 C CA . VAL A 1 190 ? -17.819 -11.883 34.900 1.00 93.12 190 VAL A CA 1
ATOM 1465 C C . VAL A 1 190 ? -18.017 -12.952 35.970 1.00 93.12 190 VAL A C 1
ATOM 1467 O O . VAL A 1 190 ? -18.708 -13.937 35.722 1.00 93.12 190 VAL A O 1
ATOM 1470 N N . ASP A 1 191 ? -17.497 -12.716 37.175 1.00 91.88 191 ASP A N 1
ATOM 1471 C CA . ASP A 1 191 ? -17.633 -13.621 38.320 1.00 91.88 191 ASP A CA 1
ATOM 1472 C C . ASP A 1 191 ? -19.107 -13.770 38.757 1.00 91.88 191 ASP A C 1
ATOM 1474 O O . ASP A 1 191 ? -19.523 -14.839 39.196 1.00 91.88 191 ASP A O 1
ATOM 1478 N N . LYS A 1 192 ? -19.931 -12.730 38.555 1.00 90.25 192 LYS A N 1
ATOM 1479 C CA . LYS A 1 192 ? -21.395 -12.756 38.750 1.00 90.25 192 LYS A CA 1
ATOM 1480 C C . LYS A 1 192 ? -22.174 -13.404 37.594 1.00 90.25 192 LYS A C 1
ATOM 1482 O O . LYS A 1 192 ? -23.402 -13.420 37.619 1.00 90.25 192 LYS A O 1
ATOM 1487 N N . GLY A 1 193 ? -21.491 -13.926 36.575 1.00 90.69 193 GLY A N 1
ATOM 1488 C CA . GLY A 1 193 ? -22.093 -14.681 35.472 1.00 90.69 193 GLY A CA 1
ATOM 1489 C C . GLY A 1 193 ? -22.484 -13.858 34.241 1.00 90.69 193 GLY A C 1
ATOM 1490 O O . GLY A 1 193 ? -23.057 -14.413 33.300 1.00 90.69 193 GLY A O 1
ATOM 1491 N N . LEU A 1 194 ? -22.176 -12.557 34.192 1.00 92.88 194 LEU A N 1
ATOM 1492 C CA . LEU A 1 194 ? -22.386 -11.762 32.981 1.00 92.88 194 LEU A CA 1
ATOM 1493 C C . LEU A 1 194 ? -21.304 -12.085 31.941 1.00 92.88 194 LEU A C 1
ATOM 1495 O O . LEU A 1 194 ? -20.119 -12.179 32.250 1.00 92.88 194 LEU A O 1
ATOM 1499 N N . ASN A 1 195 ? -21.704 -12.222 30.676 1.00 95.06 195 ASN A N 1
ATOM 1500 C CA . ASN A 1 195 ? -20.799 -12.581 29.587 1.00 95.06 195 ASN A CA 1
ATOM 1501 C C . ASN A 1 195 ? -20.940 -11.599 28.419 1.00 95.06 195 ASN A C 1
ATOM 1503 O O . ASN A 1 195 ? -21.987 -11.534 27.770 1.00 95.06 195 ASN A O 1
ATOM 1507 N N . VAL A 1 196 ? -19.872 -10.860 28.112 1.00 96.38 196 VAL A N 1
ATOM 1508 C CA . VAL A 1 196 ? -19.898 -9.857 27.038 1.00 96.38 196 VAL A CA 1
ATOM 1509 C C . VAL A 1 196 ? -19.913 -10.466 25.645 1.00 96.38 196 VAL A C 1
ATOM 1511 O O . VAL A 1 196 ? -20.450 -9.859 24.724 1.00 96.38 196 VAL A O 1
ATOM 1514 N N . GLY A 1 197 ? -19.397 -11.685 25.488 1.00 96.75 197 GLY A N 1
ATOM 1515 C CA . GLY A 1 197 ? -19.523 -12.465 24.260 1.00 96.75 197 GLY A CA 1
ATOM 1516 C C . GLY A 1 197 ? -20.979 -12.689 23.869 1.00 96.75 197 GLY A C 1
ATOM 1517 O O . GLY A 1 197 ? -21.315 -12.554 22.693 1.00 96.75 197 GLY A O 1
ATOM 1518 N N . ASN A 1 198 ? -21.858 -12.936 24.844 1.00 96.50 198 ASN A N 1
ATOM 1519 C CA . ASN A 1 198 ? -23.293 -13.085 24.594 1.00 96.50 198 ASN A CA 1
ATOM 1520 C C . ASN A 1 198 ? -23.930 -11.763 24.145 1.00 96.50 198 ASN A C 1
ATOM 1522 O O . ASN A 1 198 ? -24.645 -11.751 23.143 1.00 96.50 198 ASN A O 1
ATOM 1526 N N . ILE A 1 199 ? -23.596 -10.653 24.813 1.00 96.31 199 ILE A N 1
ATOM 1527 C CA . ILE A 1 199 ? -24.067 -9.306 24.444 1.00 96.31 199 ILE A CA 1
ATOM 1528 C C . ILE A 1 199 ? -23.634 -8.970 23.010 1.00 96.31 199 ILE A C 1
ATOM 1530 O O . ILE A 1 199 ? -24.452 -8.602 22.170 1.00 96.31 199 ILE A O 1
ATOM 1534 N N . ILE A 1 200 ? -22.346 -9.150 22.702 1.00 97.94 200 ILE A N 1
ATOM 1535 C CA . ILE A 1 200 ? -21.779 -8.862 21.381 1.00 97.94 200 ILE A CA 1
ATOM 1536 C C . ILE A 1 200 ? -22.416 -9.734 20.295 1.00 97.94 200 ILE A C 1
ATOM 1538 O O . ILE A 1 200 ? -22.704 -9.240 19.203 1.00 97.94 200 ILE A O 1
ATOM 1542 N N . LYS A 1 201 ? -22.678 -11.014 20.578 1.00 97.75 201 LYS A N 1
ATOM 1543 C CA . LYS A 1 201 ? -23.359 -11.926 19.648 1.00 97.75 201 LYS A CA 1
ATOM 1544 C C . LYS A 1 201 ? -24.781 -11.460 19.335 1.00 97.75 201 LYS A C 1
ATOM 1546 O O . LYS A 1 201 ? -25.190 -11.531 18.179 1.00 97.75 201 LYS A O 1
ATOM 1551 N N . GLU A 1 202 ? -25.522 -10.988 20.332 1.00 96.56 202 GLU A N 1
ATOM 1552 C CA . GLU A 1 202 ? -26.896 -10.505 20.167 1.00 96.56 202 GLU A CA 1
ATOM 1553 C C . GLU A 1 202 ? -26.952 -9.221 19.332 1.00 96.56 202 GLU A C 1
ATOM 1555 O O . GLU A 1 202 ? -27.645 -9.182 18.314 1.00 96.56 202 GLU A O 1
ATOM 1560 N N . ILE A 1 203 ? -26.140 -8.214 19.663 1.00 97.19 203 ILE A N 1
ATOM 1561 C CA . ILE A 1 203 ? -26.131 -6.948 18.912 1.00 97.19 203 ILE A CA 1
ATOM 1562 C C . ILE A 1 203 ? -25.557 -7.109 17.496 1.00 97.19 203 ILE A C 1
ATOM 1564 O O . ILE A 1 203 ? -26.020 -6.456 16.561 1.00 97.19 203 ILE A O 1
ATOM 1568 N N . SER A 1 204 ? -24.600 -8.025 17.296 1.00 97.31 204 SER A N 1
ATOM 1569 C CA . SER A 1 204 ? -24.059 -8.315 15.961 1.00 97.31 204 SER A CA 1
ATOM 1570 C C . SER A 1 204 ? -25.125 -8.920 15.046 1.00 97.31 204 SER A C 1
ATOM 1572 O O . SER A 1 204 ? -25.181 -8.569 13.870 1.00 97.31 204 SER A O 1
ATOM 1574 N N . LYS A 1 205 ? -26.027 -9.762 15.576 1.00 97.31 205 LYS A N 1
ATOM 1575 C CA . LYS A 1 205 ? -27.164 -10.296 14.805 1.00 97.31 205 LYS A CA 1
ATOM 1576 C C . LYS A 1 205 ? -28.117 -9.191 14.348 1.00 97.31 205 LYS A C 1
ATOM 1578 O O . LYS A 1 205 ? -28.572 -9.229 13.210 1.00 97.31 205 LYS A O 1
ATOM 1583 N N . ILE A 1 206 ? -28.383 -8.195 15.199 1.00 96.31 206 ILE A N 1
ATOM 1584 C CA . ILE A 1 206 ? -29.224 -7.032 14.850 1.00 96.31 206 ILE A CA 1
ATOM 1585 C C . ILE A 1 206 ? -28.619 -6.256 13.675 1.00 96.31 206 ILE A C 1
ATOM 1587 O O . ILE A 1 206 ? -29.348 -5.792 12.803 1.00 96.31 206 ILE A O 1
ATOM 1591 N N . ALA A 1 207 ? -27.289 -6.160 13.638 1.00 95.62 207 ALA A N 1
ATOM 1592 C CA . ALA A 1 207 ? -26.519 -5.530 12.570 1.00 95.62 207 ALA A CA 1
ATOM 1593 C C . ALA A 1 207 ? -26.270 -6.435 11.340 1.00 95.62 207 ALA A C 1
ATOM 1595 O O . ALA A 1 207 ? -25.469 -6.091 10.464 1.00 95.62 207 ALA A O 1
ATOM 1596 N N . GLY A 1 208 ? -26.915 -7.605 11.263 1.00 95.38 208 GLY A N 1
ATOM 1597 C CA . GLY A 1 208 ? -26.763 -8.537 10.143 1.00 95.38 208 GLY A CA 1
ATOM 1598 C C . GLY A 1 208 ? -25.387 -9.207 10.077 1.00 95.38 208 GLY A C 1
ATOM 1599 O O . GLY A 1 208 ? -24.851 -9.416 8.990 1.00 95.38 208 GLY A O 1
ATOM 1600 N N . GLY A 1 209 ? -24.780 -9.506 11.225 1.00 95.88 209 GLY A N 1
ATOM 1601 C CA . GLY A 1 209 ? -23.502 -10.205 11.302 1.00 95.88 209 GLY A CA 1
ATOM 1602 C C . GLY A 1 209 ? -23.369 -11.117 12.516 1.00 95.88 209 GLY A C 1
ATOM 1603 O O . GLY A 1 209 ? -24.345 -11.656 13.041 1.00 95.88 209 GLY A O 1
ATOM 1604 N N . SER A 1 210 ? -22.127 -11.331 12.937 1.00 96.94 210 SER A N 1
ATOM 1605 C CA . SER A 1 210 ? -21.756 -12.291 13.975 1.00 96.94 210 SER A CA 1
ATOM 1606 C C . SER A 1 210 ? -20.690 -11.720 14.900 1.00 96.94 210 SER A C 1
ATOM 1608 O O . SER A 1 210 ? -19.881 -10.883 14.499 1.00 96.94 210 SER A O 1
ATOM 1610 N N . GLY A 1 211 ? -20.650 -12.226 16.125 1.00 94.56 211 GLY A N 1
ATOM 1611 C CA . GLY A 1 211 ? -19.635 -11.872 17.104 1.00 94.56 211 GLY A CA 1
ATOM 1612 C C . GLY A 1 211 ? -19.485 -12.944 18.172 1.00 94.56 211 GLY A C 1
ATOM 1613 O O . GLY A 1 211 ? -20.269 -13.896 18.231 1.00 94.56 211 GLY A O 1
ATOM 1614 N N . GLY A 1 212 ? -18.458 -12.791 18.997 1.00 92.50 212 GLY A N 1
ATOM 1615 C CA . GLY A 1 212 ? -18.115 -13.717 20.064 1.00 92.50 212 GLY A CA 1
ATOM 1616 C C . GLY A 1 212 ? -16.800 -13.345 20.743 1.00 92.50 212 GLY A C 1
ATOM 1617 O O . GLY A 1 212 ? -16.144 -12.361 20.402 1.00 92.50 212 GLY A O 1
ATOM 1618 N N . GLY A 1 213 ? -16.422 -14.127 21.745 1.00 93.94 213 GLY A N 1
ATOM 1619 C CA . GLY A 1 213 ? -15.211 -13.897 22.518 1.00 93.94 213 GLY A CA 1
ATOM 1620 C C . GLY A 1 213 ? -15.337 -14.455 23.923 1.00 93.94 213 GLY A C 1
ATOM 1621 O O . GLY A 1 213 ? -16.248 -15.230 24.217 1.00 93.94 213 GLY A O 1
ATOM 1622 N N . ARG A 1 214 ? -14.403 -14.056 24.781 1.00 95.31 214 ARG A N 1
ATOM 1623 C CA . ARG A 1 214 ? -14.382 -14.463 26.184 1.00 95.31 214 ARG A CA 1
ATOM 1624 C C . ARG A 1 214 ? -15.378 -13.623 26.987 1.00 95.31 214 ARG A C 1
ATOM 1626 O O . ARG A 1 214 ? -15.848 -12.586 26.516 1.00 95.31 214 ARG A O 1
ATOM 1633 N N . ALA A 1 215 ? -15.711 -14.069 28.194 1.00 94.75 215 ALA A N 1
ATOM 1634 C CA . ALA A 1 215 ? -16.718 -13.402 29.018 1.00 94.75 215 ALA A CA 1
ATOM 1635 C C . ALA A 1 215 ? -16.323 -11.956 29.366 1.00 94.75 215 ALA A C 1
ATOM 1637 O O . ALA A 1 215 ? -17.177 -11.074 29.389 1.00 94.75 215 ALA A O 1
ATOM 1638 N N . GLU A 1 216 ? -15.028 -11.702 29.555 1.00 94.19 216 GLU A N 1
ATOM 1639 C CA . GLU A 1 216 ? -14.443 -10.409 29.904 1.00 94.19 216 GLU A CA 1
ATOM 1640 C C . GLU A 1 216 ? -14.201 -9.477 28.711 1.00 94.19 216 GLU A C 1
ATOM 1642 O O . GLU A 1 216 ? -14.066 -8.265 28.910 1.00 94.19 216 GLU A O 1
ATOM 1647 N N . MET A 1 217 ? -14.096 -10.031 27.496 1.00 96.38 217 MET A N 1
ATOM 1648 C CA . MET A 1 217 ? -13.830 -9.279 26.271 1.00 96.38 217 MET A CA 1
ATOM 1649 C C . MET A 1 217 ? -14.255 -10.042 25.016 1.00 96.38 217 MET A C 1
ATOM 1651 O O . MET A 1 217 ? -13.824 -11.176 24.782 1.00 96.38 217 MET A O 1
ATOM 1655 N N . ALA A 1 218 ? -15.017 -9.373 24.155 1.00 97.69 218 ALA A N 1
ATOM 1656 C CA . ALA A 1 218 ? -15.512 -9.948 22.912 1.00 97.69 218 ALA A CA 1
ATOM 1657 C C . ALA A 1 218 ? -15.542 -8.937 21.770 1.00 97.69 218 ALA A C 1
ATOM 1659 O O . ALA A 1 218 ? -15.572 -7.723 21.981 1.00 97.69 218 ALA A O 1
ATOM 1660 N N . THR A 1 219 ? -15.544 -9.461 20.547 1.00 97.62 219 THR A N 1
ATOM 1661 C CA . THR A 1 219 ? -15.586 -8.674 19.317 1.00 97.62 219 THR A CA 1
ATOM 1662 C C . THR A 1 219 ? -16.667 -9.196 18.382 1.00 97.62 219 THR A C 1
ATOM 1664 O O . THR A 1 219 ? -17.064 -10.362 18.419 1.00 97.62 219 THR A O 1
ATOM 1667 N N . GLY A 1 220 ? -17.200 -8.309 17.556 1.00 97.06 220 GLY A N 1
ATOM 1668 C CA . GLY A 1 220 ? -18.248 -8.646 16.608 1.00 97.06 220 GLY A CA 1
ATOM 1669 C C . GLY A 1 220 ? -18.266 -7.696 15.431 1.00 97.06 220 GLY A C 1
ATOM 1670 O O . GLY A 1 220 ? -17.473 -6.754 15.351 1.00 97.06 220 GLY A O 1
ATOM 1671 N N . GLY A 1 221 ? -19.172 -7.958 14.503 1.00 96.44 221 GLY A N 1
ATOM 1672 C CA . GLY A 1 221 ? -19.392 -7.081 13.370 1.00 96.44 221 GLY A CA 1
ATOM 1673 C C . GLY A 1 221 ? -20.729 -7.318 12.693 1.00 96.44 221 GLY A C 1
ATOM 1674 O O . GLY A 1 221 ? -21.451 -8.263 13.009 1.00 96.44 221 GLY A O 1
ATOM 1675 N N . GLY A 1 222 ? -21.041 -6.441 11.750 1.00 96.44 222 GLY A N 1
ATOM 1676 C CA . GLY A 1 222 ? -22.279 -6.451 10.981 1.00 96.44 222 GLY A CA 1
ATOM 1677 C C . GLY A 1 222 ? -22.113 -5.729 9.651 1.00 96.44 222 GLY A C 1
ATOM 1678 O O . GLY A 1 222 ? -21.165 -4.966 9.467 1.00 96.44 222 GLY A O 1
ATOM 1679 N N . LYS A 1 223 ? -23.026 -5.991 8.716 1.00 95.25 223 LYS A N 1
ATOM 1680 C CA . LYS A 1 223 ? -23.028 -5.368 7.382 1.00 95.25 223 LYS A CA 1
ATOM 1681 C C . LYS A 1 223 ? -24.070 -4.259 7.250 1.00 95.25 223 LYS A C 1
ATOM 1683 O O . LYS A 1 223 ? -23.917 -3.379 6.411 1.00 95.25 223 LYS A O 1
ATOM 1688 N N . ASP A 1 224 ? -25.118 -4.282 8.072 1.00 95.25 224 ASP A N 1
ATOM 1689 C CA . ASP A 1 224 ? -26.209 -3.314 7.988 1.00 95.25 224 ASP A CA 1
ATOM 1690 C C . ASP A 1 224 ? -25.915 -2.077 8.849 1.00 95.25 224 ASP A C 1
ATOM 1692 O O . ASP A 1 224 ? -26.334 -1.988 10.005 1.00 95.25 224 ASP A O 1
ATOM 1696 N N . ILE A 1 225 ? -25.186 -1.113 8.272 1.00 94.88 225 ILE A N 1
ATOM 1697 C CA . ILE A 1 225 ? -24.810 0.158 8.920 1.00 94.88 225 ILE A CA 1
ATOM 1698 C C . ILE A 1 225 ? -26.035 0.890 9.497 1.00 94.88 225 ILE A C 1
ATOM 1700 O O . ILE A 1 225 ? -25.930 1.510 10.557 1.00 94.88 225 ILE A O 1
ATOM 1704 N N . SER A 1 226 ? -27.211 0.767 8.868 1.00 95.75 226 SER A N 1
ATOM 1705 C CA . SER A 1 226 ? -28.447 1.419 9.328 1.00 95.75 226 SER A CA 1
ATOM 1706 C C . SER A 1 226 ? -28.934 0.907 10.690 1.00 95.75 226 SER A C 1
ATOM 1708 O O . SER A 1 226 ? -29.687 1.587 11.387 1.00 95.75 226 SER A O 1
ATOM 1710 N N . LYS A 1 227 ? -28.489 -0.286 11.102 1.00 96.38 227 LYS A N 1
ATOM 1711 C CA . LYS A 1 227 ? -28.862 -0.925 12.371 1.00 96.38 227 LYS A CA 1
ATOM 1712 C C . LYS A 1 227 ? -27.875 -0.653 13.497 1.00 96.38 227 LYS A C 1
ATOM 1714 O O . LYS A 1 227 ? -28.149 -1.083 14.614 1.00 96.38 227 LYS A O 1
ATOM 1719 N N . LEU A 1 228 ? -26.764 0.044 13.244 1.00 95.62 228 LEU A N 1
ATOM 1720 C CA . LEU A 1 228 ? -25.714 0.284 14.239 1.00 95.62 228 LEU A CA 1
ATOM 1721 C C . LEU A 1 228 ? -26.265 0.919 15.523 1.00 95.62 228 LEU A C 1
ATOM 1723 O O . LEU A 1 228 ? -26.067 0.385 16.614 1.00 95.62 228 LEU A O 1
ATOM 1727 N N . ASP A 1 229 ? -27.003 2.020 15.396 1.00 94.81 229 ASP A N 1
ATOM 1728 C CA . ASP A 1 229 ? -27.513 2.744 16.564 1.00 94.81 229 ASP A CA 1
ATOM 1729 C C . ASP A 1 229 ? -28.561 1.910 17.322 1.00 94.81 229 ASP A C 1
ATOM 1731 O O . ASP A 1 229 ? -28.542 1.855 18.552 1.00 94.81 229 ASP A O 1
ATOM 1735 N N . LYS A 1 230 ? -29.404 1.161 16.595 1.00 95.69 230 LYS A N 1
ATOM 1736 C CA . LYS A 1 230 ? -30.363 0.213 17.185 1.00 95.69 230 LYS A CA 1
ATOM 1737 C C . LYS A 1 230 ? -29.653 -0.914 17.945 1.00 95.69 230 LYS A C 1
ATOM 1739 O O . LYS A 1 230 ? -30.064 -1.269 19.045 1.00 95.69 230 LYS A O 1
ATOM 1744 N N . ALA A 1 231 ? -28.587 -1.469 17.373 1.00 96.12 231 ALA A N 1
ATOM 1745 C CA . ALA A 1 231 ? -27.792 -2.523 17.992 1.00 96.12 231 ALA A CA 1
ATOM 1746 C C . ALA A 1 231 ? -27.112 -2.032 19.284 1.00 96.12 231 ALA A C 1
ATOM 1748 O O . ALA A 1 231 ? -27.121 -2.740 20.288 1.00 96.12 231 ALA A O 1
ATOM 1749 N N . LEU A 1 232 ? -26.582 -0.803 19.297 1.00 94.94 232 LEU A N 1
ATOM 1750 C CA . LEU A 1 232 ? -25.984 -0.200 20.496 1.00 94.94 232 LEU A CA 1
ATOM 1751 C C . LEU A 1 232 ? -27.016 0.115 21.588 1.00 94.94 232 LEU A C 1
ATOM 1753 O O . LEU A 1 232 ? -26.714 -0.052 22.772 1.00 94.94 232 LEU A O 1
ATOM 1757 N N . GLN A 1 233 ? -28.225 0.543 21.216 1.00 94.00 233 GLN A N 1
ATOM 1758 C CA . GLN A 1 233 ? -29.321 0.761 22.167 1.00 94.00 233 GLN A CA 1
ATOM 1759 C C . GLN A 1 233 ? -29.748 -0.538 22.859 1.00 94.00 233 GLN A C 1
ATOM 1761 O O . GLN A 1 233 ? -30.006 -0.524 24.062 1.00 94.00 233 GLN A O 1
ATOM 1766 N N . GLU A 1 234 ? -29.746 -1.668 22.144 1.00 95.25 234 GLU A N 1
ATOM 1767 C CA . GLU A 1 234 ? -30.141 -2.962 22.715 1.00 95.25 234 GLU A CA 1
ATOM 1768 C C . GLU A 1 234 ? -29.225 -3.415 23.862 1.00 95.25 234 GLU A C 1
ATOM 1770 O O . GLU A 1 234 ? -29.677 -4.102 24.775 1.00 95.25 234 GLU A O 1
ATOM 1775 N N . VAL A 1 235 ? -27.968 -2.952 23.902 1.00 94.81 235 VAL A N 1
ATOM 1776 C CA . VAL A 1 235 ? -27.057 -3.205 25.033 1.00 94.81 235 VAL A CA 1
ATOM 1777 C C . VAL A 1 235 ? -27.692 -2.779 26.359 1.00 94.81 235 VAL A C 1
ATOM 1779 O O . VAL A 1 235 ? -27.595 -3.500 27.351 1.00 94.81 235 VAL A O 1
ATOM 1782 N N . GLU A 1 236 ? -28.378 -1.634 26.384 1.00 93.19 236 GLU A N 1
ATOM 1783 C CA . GLU A 1 236 ? -29.040 -1.132 27.589 1.00 93.19 236 GLU A CA 1
ATOM 1784 C C . GLU A 1 236 ? -30.157 -2.081 28.053 1.00 93.19 236 GLU A C 1
ATOM 1786 O O . GLU A 1 236 ? -30.288 -2.359 29.247 1.00 93.19 236 GLU A O 1
ATOM 1791 N N . ASN A 1 237 ? -30.927 -2.627 27.109 1.00 92.81 237 ASN A N 1
ATOM 1792 C CA . ASN A 1 237 ? -32.011 -3.571 27.382 1.00 92.81 237 ASN A CA 1
ATOM 1793 C C . ASN A 1 237 ? -31.482 -4.910 27.908 1.00 92.81 237 ASN A C 1
ATOM 1795 O O . ASN A 1 237 ? -32.048 -5.462 28.854 1.00 92.81 237 ASN A O 1
ATOM 1799 N N . ILE A 1 238 ? -30.386 -5.417 27.336 1.00 92.06 238 ILE A N 1
ATOM 1800 C CA . ILE A 1 238 ? -29.742 -6.661 27.781 1.00 92.06 238 ILE A CA 1
ATOM 1801 C C . ILE A 1 238 ? -29.217 -6.499 29.213 1.00 92.06 238 ILE A C 1
ATOM 1803 O O . ILE A 1 238 ? -29.474 -7.349 30.066 1.00 92.06 238 ILE A O 1
ATOM 1807 N N . VAL A 1 239 ? -28.550 -5.379 29.512 1.00 91.44 239 VAL A N 1
ATOM 1808 C CA . VAL A 1 239 ? -28.003 -5.107 30.853 1.00 91.44 239 VAL A CA 1
ATOM 1809 C C . VAL A 1 239 ? -29.109 -4.914 31.894 1.00 91.44 239 VAL A C 1
ATOM 1811 O O . VAL A 1 239 ? -28.976 -5.411 33.007 1.00 91.44 239 VAL A O 1
ATOM 1814 N N . LYS A 1 240 ? -30.237 -4.274 31.549 1.00 90.50 240 LYS A N 1
ATOM 1815 C CA . LYS A 1 240 ? -31.395 -4.132 32.459 1.00 90.50 240 LYS A CA 1
ATOM 1816 C C . LYS A 1 240 ? -32.002 -5.470 32.887 1.00 90.50 240 LYS A C 1
ATOM 1818 O O . LYS A 1 240 ? -32.499 -5.576 34.006 1.00 90.50 240 LYS A O 1
ATOM 1823 N N . LYS A 1 241 ? -31.981 -6.481 32.012 1.00 88.12 241 LYS A N 1
ATOM 1824 C CA . LYS A 1 241 ? -32.499 -7.830 32.309 1.00 88.12 241 LYS A CA 1
ATOM 1825 C C . LYS A 1 241 ? -31.588 -8.610 33.260 1.00 88.12 241 LYS 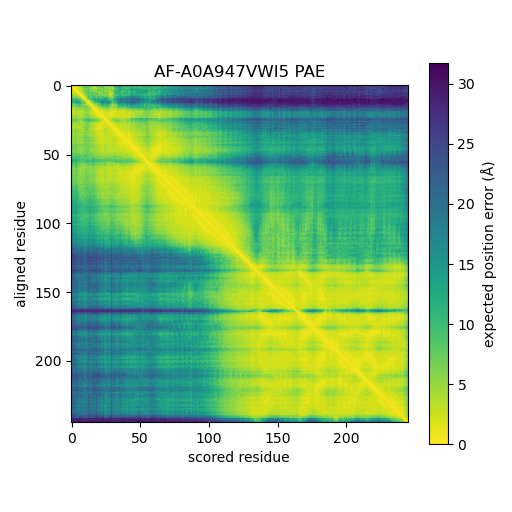A C 1
ATOM 1827 O O . LYS A 1 241 ? -32.048 -9.558 33.893 1.00 88.12 241 LYS A O 1
ATOM 1832 N N . PHE A 1 242 ? -30.317 -8.224 33.372 1.00 83.94 242 PHE A N 1
ATOM 1833 C CA . PHE A 1 242 ? -29.375 -8.870 34.273 1.00 83.94 242 PHE A CA 1
ATOM 1834 C C . PHE A 1 242 ? -29.641 -8.447 35.723 1.00 83.94 242 PHE A C 1
ATOM 1836 O O . PHE A 1 242 ? -29.473 -7.284 36.098 1.00 83.94 242 PHE A O 1
ATOM 1843 N N . LYS A 1 243 ? -30.059 -9.406 36.552 1.00 71.06 243 LYS A N 1
ATOM 1844 C CA . LYS A 1 243 ? -30.192 -9.216 37.997 1.00 71.06 243 LYS A CA 1
ATOM 1845 C C . LYS A 1 243 ? -28.879 -9.611 38.660 1.00 71.06 243 LYS A C 1
ATOM 1847 O O . LYS A 1 243 ? -28.450 -10.752 38.530 1.00 71.06 243 LYS A O 1
ATOM 1852 N N . ILE A 1 244 ? -28.262 -8.667 39.366 1.00 63.47 244 ILE A N 1
ATOM 1853 C CA . ILE A 1 244 ? -27.185 -8.983 40.306 1.00 63.47 244 ILE A CA 1
ATOM 1854 C C . ILE A 1 244 ? -27.860 -9.692 41.482 1.00 63.47 244 ILE A C 1
ATOM 1856 O O . ILE A 1 244 ? -28.609 -9.047 42.215 1.00 63.47 244 ILE A O 1
ATOM 1860 N N . VAL A 1 245 ? -27.660 -11.006 41.584 1.00 53.72 245 VAL A N 1
ATOM 1861 C CA . VAL A 1 245 ? -28.004 -11.803 42.770 1.00 53.72 245 VAL A CA 1
ATOM 1862 C C . VAL A 1 245 ? -26.845 -11.724 43.754 1.00 53.72 245 VAL A C 1
ATOM 1864 O O . VAL A 1 245 ? -25.684 -11.734 43.280 1.00 53.72 245 VAL A O 1
#

pLDDT: mean 90.42, std 8.59, range [53.72, 97.94]

Sequence (245 aa):
EAKKKGALSFFGEKYGELVRVVSVVDTSKEFCGGIHVNNTGQIGMFHILSESSIGKGLRRIEAVAGKPAYLKMKGKINALKNISSLLKTEVEEIYKDIQELVNDRKALARQLESIKEKGSLEKIKDLSKKAKKINSINLVNTRMDGANRDILRKAVDMLKDKLKNSAVIVIGGVYENNIIFVGGLTKDLVDKGLNVGNIIKEISKIAGGSGGGRAEMATGGGKDISKLDKALQEVENIVKKFKIV